Protein AF-A0A1C6C326-F1 (afdb_monomer)

Foldseek 3Di:
DLDEPDQVNVVVVVCVVCVVVVVQSVQLVVCCVVVNDCVQWPWDDDPSKIWTWGDDDQKIWIWIWDDGPKIKIWIKIWGWDWDQDPVRDTDTDTDIAIAIDIDDDPLFDFDDPDPDRPDDPDCNQQDDPQQDPVLCPPPDLAEKFKFFQWLDQDLVQIATQWIWMDHLVLHTQDTFGAQDDRDQDRPVSCVQQVDHNVNHVSTHHLVSHLVSLLVSQLNYQEYEYQAQVRVVSNNVSSNPPPPRDCVRRHHHYDHLQQLVQVVVPCADPVVRHRDGDDLVVLCVVLVNDFHHDPSHTSRRRVSSSVSVVVSVVD

Solvent-accessible surface area (backbone atoms only — not comparable to full-atom values): 17917 Å² total; per-residue (Å²): 128,79,57,69,89,49,70,72,54,54,52,50,51,51,55,58,73,41,57,84,40,59,69,60,43,51,54,51,52,50,49,36,69,74,68,31,60,74,70,47,48,47,68,50,75,57,100,49,26,39,37,43,38,37,69,56,96,55,31,41,35,39,38,40,35,35,56,70,93,56,33,36,33,42,37,36,41,32,42,55,49,84,42,73,47,101,84,74,48,83,45,79,53,71,55,71,51,58,42,80,46,78,50,81,69,89,57,79,80,77,79,88,83,57,93,67,72,90,74,67,68,85,54,54,86,78,52,68,63,66,72,50,74,74,72,50,71,92,59,75,39,52,42,30,27,32,28,62,36,44,47,54,91,44,55,91,82,35,42,60,38,28,43,18,31,25,21,83,88,70,50,77,70,44,77,43,59,20,25,58,90,86,62,82,77,33,69,78,30,26,75,59,46,68,61,50,61,81,75,23,72,76,34,51,45,58,86,59,43,35,68,40,52,40,53,52,40,51,54,18,56,31,38,34,19,46,58,29,71,62,47,44,49,43,50,53,54,62,35,70,86,50,94,58,47,74,87,81,29,58,37,50,79,39,43,45,30,62,59,47,10,62,73,71,59,47,73,32,82,88,74,74,41,50,45,74,58,55,69,69,55,52,27,56,74,71,71,52,80,83,61,50,57,80,56,31,30,60,29,47,21,53,50,40,45,56,44,47,51,50,73,70,75,111

pLDDT: mean 76.0, std 19.84, range [28.02, 98.56]

Nearest PDB structures (foldseek):
  8fyc-assembly1_K  TM=7.284E-01  e=2.742E-05  Megasphaera
  7ds3-assembly1_B  TM=3.308E-01  e=2.952E-01  Gallus gallus
  5w68-assembly1_A  TM=4.754E-01  e=4.364E+00  Escherichia coli O127:H6 str. E2348/69
  5zdh-assembly1_A  TM=4.097E-01  e=5.182E+00  Escherichia coli ETEC H10407

Sequence (314 aa):
MTNYFGKARLIKLFYHYISDRTEFLKSFKAYVNEFGKEIMFLYKKYRGSEWLEIHHDGYYFKFYVFGQASKTIDFKEYRIDLETDGDGGELTTKTCIVRIISYYTADFYPFVNNKDKTLDCYTISKKQRKPDAADLVGKDCDVIFLDTETTGLDPEADEILQISVMNNSGEILLNSYIRPEHKTEWTAAEAINHISPQMVKNAPLMSDIAPLISKIMSGAKVAVAYNIDFDWHFISKALEKSDFDFENDTPELRCCMKKFSEIYGEWDSERLRYRWQKLSIAASYYNIPWRGQAHGSLADTFMCRDVWNKMNDD

Structure (mmCIF, N/CA/C/O backbone):
data_AF-A0A1C6C326-F1
#
_entry.id   AF-A0A1C6C326-F1
#
loop_
_atom_site.group_PDB
_atom_site.id
_atom_site.type_symbol
_atom_site.label_atom_id
_atom_site.label_alt_id
_atom_site.label_comp_id
_atom_site.label_asym_id
_atom_site.label_entity_id
_atom_site.label_seq_id
_atom_site.pdbx_PDB_ins_code
_atom_site.Cartn_x
_atom_site.Cartn_y
_atom_site.Cartn_z
_atom_site.occupancy
_atom_site.B_iso_or_equiv
_atom_site.auth_seq_id
_atom_site.auth_comp_id
_atom_site.auth_asym_id
_atom_site.auth_atom_id
_atom_site.pdbx_PDB_model_num
ATOM 1 N N . MET A 1 1 ? -31.815 -9.010 1.425 1.00 39.94 1 MET A N 1
ATOM 2 C CA . MET A 1 1 ? -32.025 -7.643 0.894 1.00 39.94 1 MET A CA 1
ATOM 3 C C . MET A 1 1 ? -30.769 -7.234 0.146 1.00 39.94 1 MET A C 1
ATOM 5 O O . MET A 1 1 ? -29.697 -7.369 0.717 1.00 39.94 1 MET A O 1
ATOM 9 N N . THR A 1 2 ? -30.861 -6.785 -1.109 1.00 45.03 2 THR A N 1
ATOM 10 C CA . THR A 1 2 ? -29.708 -6.180 -1.801 1.00 45.03 2 THR A CA 1
ATOM 11 C C . THR A 1 2 ? -29.306 -4.917 -1.050 1.00 45.03 2 THR A C 1
ATOM 13 O O . THR A 1 2 ? -30.048 -3.936 -1.064 1.00 45.03 2 THR A O 1
ATOM 16 N N . ASN A 1 3 ? -28.175 -4.971 -0.350 1.00 59.09 3 ASN A N 1
ATOM 17 C CA . ASN A 1 3 ? -27.612 -3.825 0.347 1.00 59.09 3 ASN A CA 1
ATOM 18 C C . ASN A 1 3 ? -27.089 -2.843 -0.710 1.00 59.09 3 ASN A C 1
ATOM 20 O O . ASN A 1 3 ? -26.334 -3.247 -1.589 1.00 59.09 3 ASN A O 1
ATOM 24 N N . TYR A 1 4 ? -27.539 -1.597 -0.676 1.00 64.31 4 TYR A N 1
ATOM 25 C CA . TYR A 1 4 ? -27.141 -0.536 -1.601 1.00 64.31 4 TYR A CA 1
ATOM 26 C C . TYR A 1 4 ? -26.332 0.498 -0.806 1.00 64.31 4 TYR A C 1
ATOM 28 O O . TYR A 1 4 ? -26.673 0.810 0.336 1.00 64.31 4 TYR A O 1
ATOM 36 N N . PHE A 1 5 ? -25.254 1.018 -1.383 1.00 70.19 5 PHE A N 1
ATOM 37 C CA . PHE A 1 5 ? -24.387 2.023 -0.783 1.00 70.19 5 PHE A CA 1
ATOM 38 C C . PHE A 1 5 ? -25.118 3.357 -0.565 1.00 70.19 5 PHE A C 1
ATOM 40 O O . PHE A 1 5 ? -25.020 3.945 0.515 1.00 70.19 5 PHE A O 1
ATOM 47 N N . GLY A 1 6 ? -25.920 3.782 -1.542 1.00 78.81 6 GLY A N 1
ATOM 48 C CA . GLY A 1 6 ? -26.895 4.864 -1.460 1.00 78.81 6 GLY A CA 1
ATOM 49 C C . GLY A 1 6 ? -26.461 6.179 -2.118 1.00 78.81 6 GLY A C 1
ATOM 50 O O . GLY A 1 6 ? -25.371 6.696 -1.864 1.00 78.81 6 GLY A O 1
ATOM 51 N N . LYS A 1 7 ? -27.387 6.788 -2.882 1.00 80.06 7 LYS A N 1
ATOM 52 C CA . LYS A 1 7 ? -27.232 8.085 -3.584 1.00 80.06 7 LYS A CA 1
ATOM 53 C C . LYS A 1 7 ? -26.575 9.163 -2.721 1.00 80.06 7 LYS A C 1
ATOM 55 O O . LYS A 1 7 ? -25.600 9.779 -3.133 1.00 80.06 7 LYS A O 1
ATOM 60 N N . ALA A 1 8 ? -27.076 9.372 -1.503 1.00 73.00 8 ALA A N 1
ATOM 61 C CA . ALA A 1 8 ? -26.579 10.424 -0.616 1.00 73.00 8 ALA A CA 1
ATOM 62 C C . ALA A 1 8 ? -25.108 10.227 -0.209 1.00 73.00 8 ALA A C 1
ATOM 64 O O . ALA A 1 8 ? -24.384 11.209 -0.061 1.00 73.00 8 ALA A O 1
ATOM 65 N N . ARG A 1 9 ? -24.652 8.978 -0.044 1.00 73.25 9 ARG A N 1
ATOM 66 C CA . ARG A 1 9 ? -23.252 8.684 0.294 1.00 73.25 9 ARG A CA 1
ATOM 67 C C . ARG A 1 9 ? -22.333 8.918 -0.904 1.00 73.25 9 ARG A C 1
ATOM 69 O O . ARG A 1 9 ? -21.292 9.542 -0.738 1.00 73.25 9 ARG A O 1
ATOM 76 N N . LEU A 1 10 ? -22.752 8.514 -2.106 1.00 79.44 10 LEU A N 1
ATOM 77 C CA . LEU A 1 10 ? -22.001 8.781 -3.341 1.00 79.44 10 LEU A CA 1
ATOM 78 C C . LEU A 1 10 ? -21.872 10.282 -3.628 1.00 79.44 10 LEU A C 1
ATOM 80 O O . LEU A 1 10 ? -20.794 10.750 -3.973 1.00 79.44 10 LEU A O 1
ATOM 84 N N . ILE A 1 11 ? -22.937 11.060 -3.404 1.00 80.38 11 ILE A N 1
ATOM 85 C CA . ILE A 1 11 ? -22.897 12.524 -3.547 1.00 80.38 11 ILE A CA 1
ATOM 86 C C . ILE A 1 11 ? -21.883 13.143 -2.575 1.00 80.38 11 ILE A C 1
ATOM 88 O O . ILE A 1 11 ? -21.128 14.038 -2.952 1.00 80.38 11 ILE A O 1
ATOM 92 N N . LYS A 1 12 ? -21.838 12.666 -1.325 1.00 72.00 12 LYS A N 1
ATOM 93 C CA . LYS A 1 12 ? -20.857 13.135 -0.334 1.00 72.00 12 LYS A CA 1
ATOM 94 C C . LYS A 1 12 ? -19.422 12.825 -0.763 1.00 72.00 12 LYS A C 1
ATOM 96 O O . LYS A 1 12 ? -18.573 13.704 -0.654 1.00 72.00 12 LYS A O 1
ATOM 101 N N . LEU A 1 13 ? -19.170 11.617 -1.274 1.00 74.44 13 LEU A N 1
ATOM 102 C CA . LEU A 1 13 ? -17.860 11.235 -1.810 1.00 74.44 13 LEU A CA 1
ATOM 103 C C . LEU A 1 13 ? -17.432 12.140 -2.956 1.00 74.44 13 LEU A C 1
ATOM 105 O O . LEU A 1 13 ? -16.301 12.611 -2.967 1.00 74.44 13 LEU A O 1
ATOM 109 N N . PHE A 1 14 ? -18.351 12.434 -3.873 1.00 81.31 14 PHE A N 1
ATOM 110 C CA . PHE A 1 14 ? -18.081 13.358 -4.961 1.00 81.31 14 PHE A CA 1
ATOM 111 C C . PHE A 1 14 ? -17.679 14.747 -4.449 1.00 81.31 14 PHE A C 1
ATOM 113 O O . PHE A 1 14 ? -16.627 15.248 -4.827 1.00 81.31 14 PHE A O 1
ATOM 120 N N . TYR A 1 15 ? -18.452 15.342 -3.534 1.00 79.75 15 TYR A N 1
ATOM 121 C CA . TYR A 1 15 ? -18.111 16.654 -2.968 1.00 79.75 15 TYR A CA 1
ATOM 122 C C . TYR A 1 15 ? -16.775 16.669 -2.225 1.00 79.75 15 TYR A C 1
ATOM 124 O O . TYR A 1 15 ? -16.084 17.683 -2.263 1.00 79.75 15 TYR A O 1
ATOM 132 N N . HIS A 1 16 ? -16.423 15.577 -1.543 1.00 73.38 16 HIS A N 1
ATOM 133 C CA . HIS A 1 16 ? -15.114 15.439 -0.915 1.00 73.38 16 HIS A CA 1
ATOM 134 C C . HIS A 1 16 ? -13.999 15.370 -1.963 1.00 73.38 16 HIS A C 1
ATOM 136 O O . HIS A 1 16 ? -12.997 16.066 -1.828 1.00 73.38 16 HIS A O 1
ATOM 142 N N . TYR A 1 17 ? -14.202 14.596 -3.030 1.00 73.94 17 TYR A N 1
ATOM 143 C CA . TYR A 1 17 ? -13.224 14.433 -4.103 1.00 73.94 17 TYR A CA 1
ATOM 144 C C . TYR A 1 17 ? -12.871 15.747 -4.805 1.00 73.94 17 TYR A C 1
ATOM 146 O O . TYR A 1 17 ? -11.716 15.971 -5.130 1.00 73.94 17 TYR A O 1
ATOM 154 N N . ILE A 1 18 ? -13.851 16.625 -5.019 1.00 77.19 18 ILE A N 1
ATOM 155 C CA . ILE A 1 18 ? -13.624 17.929 -5.658 1.00 77.19 18 ILE A CA 1
ATOM 156 C C . ILE A 1 18 ? -13.333 19.051 -4.647 1.00 77.19 18 ILE A C 1
ATOM 158 O O . ILE A 1 18 ? -13.364 20.225 -5.016 1.00 77.19 18 ILE A O 1
ATOM 162 N N . SER A 1 19 ? -13.145 18.731 -3.360 1.00 71.31 19 SER A N 1
ATOM 163 C CA . SER A 1 19 ? -13.114 19.744 -2.291 1.00 71.31 19 SER A CA 1
ATOM 164 C C . SER A 1 19 ? -11.877 20.641 -2.310 1.00 71.31 19 SER A C 1
ATOM 166 O O . SER A 1 19 ? -11.952 21.782 -1.858 1.00 71.31 19 SER A O 1
ATOM 168 N N . ASP A 1 20 ? -10.777 20.144 -2.867 1.00 65.25 20 ASP A N 1
ATOM 169 C CA . ASP A 1 20 ? -9.516 20.851 -3.092 1.00 65.25 20 ASP A CA 1
ATOM 170 C C . ASP A 1 20 ? -9.527 21.708 -4.374 1.00 65.25 20 ASP A C 1
ATOM 172 O O . ASP A 1 20 ? -8.706 22.611 -4.534 1.00 65.25 20 ASP A O 1
ATOM 176 N N . ARG A 1 21 ? -10.505 21.503 -5.266 1.00 76.62 21 ARG A N 1
ATOM 177 C CA . ARG A 1 21 ? -10.692 22.278 -6.502 1.00 76.62 21 ARG A CA 1
ATOM 178 C C . ARG A 1 21 ? -11.595 23.482 -6.253 1.00 76.62 21 ARG A C 1
ATOM 180 O O . ARG A 1 21 ? -12.738 23.510 -6.703 1.00 76.62 21 ARG A O 1
ATOM 187 N N . THR A 1 22 ? -11.094 24.482 -5.529 1.00 75.75 22 THR A N 1
ATOM 188 C CA . THR A 1 22 ? -11.886 25.618 -5.011 1.00 75.75 22 THR A CA 1
ATOM 189 C C . THR A 1 22 ? -12.810 26.273 -6.048 1.00 75.75 22 THR A C 1
ATOM 191 O O . THR A 1 22 ? -14.010 26.405 -5.793 1.00 75.75 22 THR A O 1
ATOM 194 N N . GLU A 1 23 ? -12.296 26.636 -7.229 1.00 82.75 23 GLU A N 1
ATOM 195 C CA . GLU A 1 23 ? -13.102 27.287 -8.277 1.00 82.75 23 GLU A CA 1
ATOM 196 C C . GLU A 1 23 ? -14.118 26.330 -8.917 1.00 82.75 23 GLU A C 1
ATOM 198 O O . GLU A 1 23 ? -15.286 26.686 -9.090 1.00 82.75 23 GLU A O 1
ATOM 203 N N . PHE A 1 24 ? -13.721 25.080 -9.169 1.00 81.50 24 PHE A N 1
ATOM 204 C CA . PHE A 1 24 ? -14.617 24.042 -9.682 1.00 81.50 24 PHE A CA 1
ATOM 205 C C . PHE A 1 24 ? -15.755 23.751 -8.694 1.00 81.50 24 PHE A C 1
ATOM 207 O O . PHE A 1 24 ? -16.922 23.724 -9.075 1.00 81.50 24 PHE A O 1
ATOM 214 N N . LEU A 1 25 ? -15.444 23.594 -7.403 1.00 75.25 25 LEU A N 1
ATOM 215 C CA . LEU A 1 25 ? -16.420 23.362 -6.338 1.00 75.25 25 LEU A CA 1
ATOM 216 C C . LEU A 1 25 ? -17.402 24.525 -6.209 1.00 75.25 25 LEU A C 1
ATOM 218 O O . LEU A 1 25 ? -18.598 24.306 -6.004 1.00 75.25 25 LEU A O 1
ATOM 222 N N . LYS A 1 26 ? -16.901 25.760 -6.291 1.00 79.19 26 LYS A N 1
ATOM 223 C CA . LYS A 1 26 ? -17.720 26.972 -6.233 1.00 79.19 26 LYS A CA 1
ATOM 224 C C . LYS A 1 26 ? -18.684 27.032 -7.419 1.00 79.19 26 LYS A C 1
ATOM 226 O O . LYS A 1 26 ? -19.882 27.203 -7.198 1.00 79.19 26 LYS A O 1
ATOM 231 N N . SER A 1 27 ? -18.178 26.813 -8.634 1.00 82.25 27 SER A N 1
ATOM 232 C CA . SER A 1 27 ? -18.974 26.729 -9.865 1.00 82.25 27 SER A CA 1
ATOM 233 C C . SER A 1 27 ? -20.023 25.612 -9.781 1.00 82.25 27 SER A C 1
ATOM 235 O O . SER A 1 27 ? -21.217 25.851 -9.956 1.00 82.25 27 SER A O 1
ATOM 237 N N . PHE A 1 28 ? -19.617 24.409 -9.371 1.00 79.38 28 PHE A N 1
ATOM 238 C CA . PHE A 1 28 ? -20.509 23.260 -9.234 1.00 79.38 28 PHE A CA 1
ATOM 239 C C . PHE A 1 28 ? -21.624 23.496 -8.204 1.00 79.38 28 PHE A C 1
ATOM 241 O O . PHE A 1 28 ? -22.785 23.166 -8.443 1.00 79.38 28 PHE A O 1
ATOM 248 N N . LYS A 1 29 ? -21.310 24.103 -7.049 1.00 77.12 29 LYS A N 1
ATOM 249 C CA . LYS A 1 29 ? -22.318 24.459 -6.034 1.00 77.12 29 LYS A CA 1
ATOM 250 C C . LYS A 1 29 ? -23.329 25.481 -6.554 1.00 77.12 29 LYS A C 1
ATOM 252 O O . LYS A 1 29 ? -24.504 25.360 -6.218 1.00 77.12 29 LYS A O 1
ATOM 257 N N . ALA A 1 30 ? -22.893 26.455 -7.353 1.00 74.31 30 ALA A N 1
ATOM 258 C CA . ALA A 1 30 ? -23.796 27.418 -7.977 1.00 74.31 30 ALA A CA 1
ATOM 259 C C . ALA A 1 30 ? -24.785 26.715 -8.922 1.00 74.31 30 ALA A C 1
ATOM 261 O O . ALA A 1 30 ? -25.991 26.884 -8.763 1.00 74.31 30 ALA A O 1
ATOM 262 N N . TYR A 1 31 ? -24.294 25.823 -9.788 1.00 66.75 31 TYR A N 1
ATOM 263 C CA . TYR A 1 31 ? -25.132 25.030 -10.697 1.00 66.75 31 TYR A CA 1
ATOM 264 C C . TYR A 1 31 ? -26.112 24.109 -9.961 1.00 66.75 31 TYR A C 1
ATOM 266 O O . TYR A 1 31 ? -27.278 24.006 -10.333 1.00 66.75 31 TYR A O 1
ATOM 274 N N . VAL A 1 32 ? -25.687 23.470 -8.868 1.00 68.12 32 VAL A N 1
ATOM 275 C CA . VAL A 1 32 ? -26.591 22.656 -8.037 1.00 68.12 32 VAL A CA 1
ATOM 276 C C . VAL A 1 32 ? -27.697 23.498 -7.395 1.00 68.12 32 VAL A C 1
ATOM 278 O O . VAL A 1 32 ? -28.810 22.996 -7.234 1.00 68.12 32 VAL A O 1
ATOM 281 N N . ASN A 1 33 ? -27.420 24.750 -7.026 1.00 67.75 33 ASN A N 1
ATOM 282 C CA . ASN A 1 33 ? -28.435 25.657 -6.490 1.00 67.75 33 ASN A CA 1
ATOM 283 C C . ASN A 1 33 ? -29.400 26.156 -7.575 1.00 67.75 33 ASN A C 1
ATOM 285 O O . ASN A 1 33 ? -30.581 26.320 -7.289 1.00 67.75 33 ASN A O 1
ATOM 289 N N . GLU A 1 34 ? -28.908 26.379 -8.795 1.00 62.97 34 GLU A N 1
ATOM 290 C CA . GLU A 1 34 ? -29.693 26.880 -9.929 1.00 62.97 34 GLU A CA 1
ATOM 291 C C . GLU A 1 34 ? -30.587 25.799 -10.553 1.00 62.97 34 GLU A C 1
ATOM 293 O O . GLU A 1 34 ? -31.790 25.999 -10.711 1.00 62.97 34 GLU A O 1
ATOM 298 N N . PHE A 1 35 ? -30.023 24.627 -10.857 1.00 57.38 35 PHE A N 1
ATOM 299 C CA . PHE A 1 35 ? -30.705 23.551 -11.589 1.00 57.38 35 PHE A CA 1
ATOM 300 C C . PHE A 1 35 ? -31.199 22.415 -10.684 1.00 57.38 35 PHE A C 1
ATOM 302 O O . PHE A 1 35 ? -32.003 21.577 -11.089 1.00 57.38 35 PHE A O 1
ATOM 309 N N . GLY A 1 36 ? -30.751 22.380 -9.430 1.00 49.25 36 GLY A N 1
ATOM 310 C CA . GLY A 1 36 ? -31.166 21.379 -8.457 1.00 49.25 36 GLY A CA 1
ATOM 311 C C . GLY A 1 36 ? -30.373 20.069 -8.523 1.00 49.25 36 GLY A C 1
ATOM 312 O O . GLY A 1 36 ? -29.820 19.648 -9.539 1.00 49.25 36 GLY A O 1
ATOM 313 N N . LYS A 1 37 ? -30.345 19.366 -7.385 1.00 59.81 37 LYS A N 1
ATOM 314 C CA . LYS A 1 37 ? -29.564 18.129 -7.199 1.00 59.81 37 LYS A CA 1
ATOM 315 C C . LYS A 1 37 ? -30.008 16.975 -8.101 1.00 59.81 37 LYS A C 1
ATOM 317 O O . LYS A 1 37 ? -29.185 16.140 -8.443 1.00 59.81 37 LYS A O 1
ATOM 322 N N . GLU A 1 38 ? -31.286 16.893 -8.457 1.00 55.38 38 GLU A N 1
ATOM 323 C CA . GLU A 1 38 ? -31.802 15.783 -9.272 1.00 55.38 38 GLU A CA 1
ATOM 324 C C . GLU A 1 38 ? -31.280 15.815 -10.713 1.00 55.38 38 GLU A C 1
ATOM 326 O O . GLU A 1 38 ? -31.087 14.760 -11.310 1.00 55.38 38 GLU A O 1
ATOM 331 N N . ILE A 1 39 ? -30.982 17.009 -11.232 1.00 56.22 39 ILE A N 1
ATOM 332 C CA . ILE A 1 39 ? -30.384 17.200 -12.557 1.00 56.22 39 ILE A CA 1
ATOM 333 C C . ILE A 1 39 ? -28.876 16.945 -12.503 1.00 56.22 39 ILE A C 1
ATOM 335 O O . ILE A 1 39 ? -28.332 16.243 -13.351 1.00 56.22 39 ILE A O 1
ATOM 339 N N . MET A 1 40 ? -28.206 17.460 -11.469 1.00 70.75 40 MET A N 1
ATOM 340 C CA . MET A 1 40 ? -26.746 17.369 -11.353 1.00 70.75 40 MET A CA 1
ATOM 341 C C . MET A 1 40 ? -26.235 15.978 -10.952 1.00 70.75 40 MET A C 1
ATOM 343 O O . MET A 1 40 ? -25.065 15.668 -11.164 1.00 70.75 40 MET A O 1
ATOM 347 N N . PHE A 1 41 ? -27.086 15.140 -10.355 1.00 74.88 41 PHE A N 1
ATOM 348 C CA . PHE A 1 41 ? -26.713 13.832 -9.820 1.00 74.88 41 PHE A CA 1
ATOM 349 C C . PHE A 1 41 ? -27.592 12.723 -10.398 1.00 74.88 41 PHE A C 1
ATOM 351 O O . PHE A 1 41 ? -28.608 12.330 -9.808 1.00 74.88 41 PHE A O 1
ATOM 358 N N . LEU A 1 42 ? -27.154 12.164 -11.525 1.00 75.00 42 LEU A N 1
ATOM 359 C CA . LEU A 1 42 ? -27.845 11.080 -12.212 1.00 75.00 42 LEU A CA 1
ATOM 360 C C . LEU A 1 42 ? -27.547 9.752 -11.515 1.00 75.00 42 LEU A C 1
ATOM 362 O O . LEU A 1 42 ? -26.507 9.127 -11.714 1.00 75.00 42 LEU A O 1
ATOM 366 N N . TYR A 1 43 ? -28.476 9.322 -10.667 1.00 86.06 43 TYR A N 1
ATOM 367 C CA . TYR A 1 43 ? -28.329 8.117 -9.861 1.00 86.06 43 TYR A CA 1
ATOM 368 C C . TYR A 1 43 ? -29.193 6.967 -10.380 1.00 86.06 43 TYR A C 1
ATOM 370 O O . TYR A 1 43 ? -30.400 7.125 -10.575 1.00 86.06 43 TYR A O 1
ATOM 378 N N . LYS A 1 44 ? -28.594 5.785 -10.551 1.00 84.38 44 LYS A N 1
ATOM 379 C CA . LYS A 1 44 ? -29.276 4.563 -11.009 1.00 84.38 44 LYS A CA 1
ATOM 380 C C . LYS A 1 44 ? -28.913 3.382 -10.113 1.00 84.38 44 LYS A C 1
ATOM 382 O O . LYS A 1 44 ? -27.821 3.331 -9.558 1.00 84.38 44 LYS A O 1
ATOM 387 N N . LYS A 1 45 ? -29.816 2.408 -9.989 1.00 87.62 45 LYS A N 1
ATOM 388 C CA . LYS A 1 45 ? -29.570 1.142 -9.279 1.00 87.62 45 LYS A CA 1
ATOM 389 C C . LYS A 1 45 ? -30.179 -0.029 -10.041 1.00 87.62 45 LYS A C 1
ATOM 391 O O . LYS A 1 45 ? -31.292 0.089 -10.550 1.00 87.62 45 LYS A O 1
ATOM 396 N N . TYR A 1 46 ? -29.472 -1.150 -10.109 1.00 78.12 46 TYR A N 1
ATOM 397 C CA . TYR A 1 46 ? -29.926 -2.346 -10.815 1.00 78.12 46 TYR A CA 1
ATOM 398 C C . TYR A 1 46 ? -29.207 -3.591 -10.296 1.00 78.12 46 TYR A C 1
ATOM 400 O O . TYR A 1 46 ? -27.985 -3.606 -10.203 1.00 78.12 46 TYR A O 1
ATOM 408 N N . ARG A 1 47 ? -29.976 -4.639 -9.959 1.00 77.62 47 ARG A N 1
ATOM 409 C CA . ARG A 1 47 ? -29.478 -5.963 -9.526 1.00 77.62 47 ARG A CA 1
ATOM 410 C C . ARG A 1 47 ? -28.342 -5.920 -8.484 1.00 77.62 47 ARG A C 1
ATOM 412 O O . ARG A 1 47 ? -27.410 -6.710 -8.548 1.00 77.62 47 ARG A O 1
ATOM 419 N N . GLY A 1 48 ? -28.435 -5.022 -7.500 1.00 67.62 48 GLY A N 1
ATOM 420 C CA . GLY A 1 48 ? -27.439 -4.900 -6.426 1.00 67.62 48 GLY A CA 1
ATOM 421 C C . GLY A 1 48 ? -26.254 -3.975 -6.728 1.00 67.62 48 GLY A C 1
ATOM 422 O O . GLY A 1 48 ? -25.465 -3.725 -5.818 1.00 67.62 48 GLY A O 1
ATOM 423 N N . SER A 1 49 ? -26.176 -3.419 -7.938 1.00 79.19 49 SER A N 1
ATOM 424 C CA . SER A 1 49 ? -25.207 -2.390 -8.325 1.00 79.19 49 SER A CA 1
ATOM 425 C C . SER A 1 49 ? -25.832 -0.995 -8.366 1.00 79.19 49 SER A C 1
ATOM 427 O O . SER A 1 49 ? -27.048 -0.853 -8.555 1.00 79.19 49 SER A O 1
ATOM 429 N N . GLU A 1 50 ? -25.004 0.037 -8.207 1.00 86.62 50 GLU A N 1
ATOM 430 C CA . GLU A 1 50 ? -25.406 1.448 -8.265 1.00 86.62 50 GLU A CA 1
ATOM 431 C C . GLU A 1 50 ? -24.471 2.262 -9.146 1.00 86.62 50 GLU A C 1
ATOM 433 O O . GLU A 1 50 ? -23.288 1.963 -9.274 1.00 86.62 50 GLU A O 1
ATOM 438 N N . TRP A 1 51 ? -25.009 3.331 -9.718 1.00 88.75 51 TRP A N 1
ATOM 439 C CA . TRP A 1 51 ? -24.258 4.299 -10.493 1.00 88.75 51 TRP A CA 1
ATOM 440 C C . TRP A 1 51 ? -24.602 5.701 -10.014 1.00 88.75 51 TRP A C 1
ATOM 442 O O . TRP A 1 51 ? -25.775 5.996 -9.769 1.00 88.75 51 TRP A O 1
ATOM 452 N N . LEU A 1 52 ? -23.591 6.558 -9.902 1.00 90.62 52 LEU A N 1
ATOM 453 C CA . LEU A 1 52 ? -23.775 8.000 -9.782 1.00 90.62 52 LEU A CA 1
ATOM 454 C C . LEU A 1 52 ? -22.956 8.678 -10.873 1.00 90.62 52 LEU A C 1
ATOM 456 O O . LEU A 1 52 ? -21.738 8.521 -10.922 1.00 90.62 52 LEU A O 1
ATOM 460 N N . GLU A 1 53 ? -23.637 9.425 -11.726 1.00 81.12 53 GLU A N 1
ATOM 461 C CA . GLU A 1 53 ? -23.043 10.149 -12.839 1.00 81.12 53 GLU A CA 1
ATOM 462 C C . GLU A 1 53 ? -23.231 11.657 -12.630 1.00 81.12 53 GLU A C 1
ATOM 464 O O . GLU A 1 53 ? -24.319 12.105 -12.256 1.00 81.12 53 GLU A O 1
ATOM 469 N N . ILE A 1 54 ? -22.157 12.425 -12.822 1.00 86.25 54 ILE A N 1
ATOM 470 C CA . ILE A 1 54 ? -22.131 13.886 -12.673 1.00 86.25 54 ILE A CA 1
ATOM 471 C C . ILE A 1 54 ? -21.468 14.487 -13.907 1.00 86.25 54 ILE A C 1
ATOM 473 O O . ILE A 1 54 ? -20.406 14.024 -14.318 1.00 86.25 54 ILE A O 1
ATOM 477 N N . HIS A 1 55 ? -22.061 15.541 -14.460 1.00 77.12 55 HIS A N 1
ATOM 478 C CA . HIS A 1 55 ? -21.469 16.337 -15.531 1.00 77.12 55 HIS A CA 1
ATOM 479 C C . HIS A 1 55 ? -21.337 17.778 -15.066 1.00 77.12 55 HIS A C 1
ATOM 481 O O . HIS A 1 55 ? -22.304 18.342 -14.552 1.00 77.12 55 HIS A O 1
ATOM 487 N N . HIS A 1 56 ? -20.155 18.364 -15.233 1.00 81.69 56 HIS A N 1
ATOM 488 C CA . HIS A 1 56 ? -19.941 19.776 -14.937 1.00 81.69 56 HIS A CA 1
ATOM 489 C C . HIS A 1 56 ? -18.687 20.305 -15.620 1.00 81.69 56 HIS A C 1
ATOM 491 O O . HIS A 1 56 ? -17.632 19.690 -15.494 1.00 81.69 56 HIS A O 1
ATOM 497 N N . ASP A 1 57 ? -18.801 21.455 -16.284 1.00 75.69 57 ASP A N 1
ATOM 498 C CA . ASP A 1 57 ? -17.658 22.257 -16.749 1.00 75.69 57 ASP A CA 1
ATOM 499 C C . ASP A 1 57 ? -16.627 21.476 -17.593 1.00 75.69 57 ASP A C 1
ATOM 501 O O . ASP A 1 57 ? -15.426 21.519 -17.347 1.00 75.69 57 ASP A O 1
ATOM 505 N N . GLY A 1 58 ? -17.106 20.673 -18.551 1.00 66.31 58 GLY A N 1
ATOM 506 C CA . GLY A 1 58 ? -16.250 19.823 -19.395 1.00 66.31 58 GLY A CA 1
ATOM 507 C C . GLY A 1 58 ? -15.770 18.526 -18.727 1.00 66.31 58 GLY A C 1
ATOM 508 O O . GLY A 1 58 ? -15.064 17.738 -19.351 1.00 66.31 58 GLY A O 1
ATOM 509 N N . TYR A 1 59 ? -16.183 18.251 -17.489 1.00 79.00 59 TYR A N 1
ATOM 510 C CA . TYR A 1 59 ? -15.886 17.005 -16.786 1.00 79.00 59 TYR A CA 1
ATOM 511 C C . TYR A 1 59 ? -17.105 16.089 -16.703 1.00 79.00 59 TYR A C 1
ATOM 513 O O . TYR A 1 59 ? -18.246 16.526 -16.522 1.00 79.00 59 TYR A O 1
ATOM 521 N N . TYR A 1 60 ? -16.839 14.789 -16.774 1.00 78.19 60 TYR A N 1
ATOM 522 C CA . TYR A 1 60 ? -17.793 13.724 -16.505 1.00 78.19 60 TYR A CA 1
ATOM 523 C C . TYR A 1 60 ? -17.238 12.799 -15.428 1.00 78.19 60 TYR A C 1
ATOM 525 O O . TYR A 1 60 ? -16.132 12.281 -15.538 1.00 78.19 60 TYR A O 1
ATOM 533 N N . PHE A 1 61 ? -18.017 12.564 -14.384 1.00 85.25 61 PHE A N 1
ATOM 534 C CA . PHE A 1 61 ? -17.653 11.704 -13.271 1.00 85.25 61 PHE A CA 1
ATOM 535 C C . PHE A 1 61 ? -18.614 10.535 -13.194 1.00 85.25 61 PHE A C 1
ATOM 537 O O . PHE A 1 61 ? -19.828 10.713 -13.292 1.00 85.25 61 PHE A O 1
ATOM 544 N N . LYS A 1 62 ? -18.074 9.343 -12.960 1.00 84.94 62 LYS A N 1
ATOM 545 C CA . LYS A 1 62 ? -18.846 8.113 -12.864 1.00 84.94 62 LYS A CA 1
ATOM 546 C C . LYS A 1 62 ? -18.400 7.294 -11.670 1.00 84.94 62 LYS A C 1
ATOM 548 O O . LYS A 1 62 ? -17.291 6.774 -11.643 1.00 84.94 62 LYS A O 1
ATOM 553 N N . PHE A 1 63 ? -19.302 7.130 -10.717 1.00 88.12 63 PHE A N 1
ATOM 554 C CA . PHE A 1 63 ? -19.204 6.120 -9.675 1.00 88.12 63 PHE A CA 1
ATOM 555 C C . PHE A 1 63 ? -19.956 4.880 -10.145 1.00 88.12 63 PHE A C 1
ATOM 557 O O . PHE A 1 63 ? -21.112 4.982 -10.555 1.00 88.12 63 PHE A O 1
ATOM 564 N N . TYR A 1 64 ? -19.324 3.720 -10.049 1.00 82.44 64 TYR A N 1
ATOM 565 C CA . TYR A 1 64 ? -19.944 2.418 -10.225 1.00 82.44 64 TYR A CA 1
ATOM 566 C C . TYR A 1 64 ? -19.721 1.589 -8.968 1.00 82.44 64 TYR A C 1
ATOM 568 O O . TYR A 1 64 ? -18.600 1.225 -8.640 1.00 82.44 64 TYR A O 1
ATOM 576 N N . VAL A 1 65 ? -20.804 1.301 -8.258 1.00 80.12 65 VAL A N 1
ATOM 577 C CA . VAL A 1 65 ? -20.796 0.499 -7.042 1.00 80.12 65 VAL A CA 1
ATOM 578 C C . VAL A 1 65 ? -21.261 -0.909 -7.366 1.00 80.12 65 VAL A C 1
ATOM 580 O O . VAL A 1 65 ? -22.345 -1.096 -7.922 1.00 80.12 65 VAL A O 1
ATOM 583 N N . PHE A 1 66 ? -20.485 -1.903 -6.961 1.00 71.38 66 PHE A N 1
ATOM 584 C CA . PHE A 1 66 ? -20.790 -3.317 -7.152 1.00 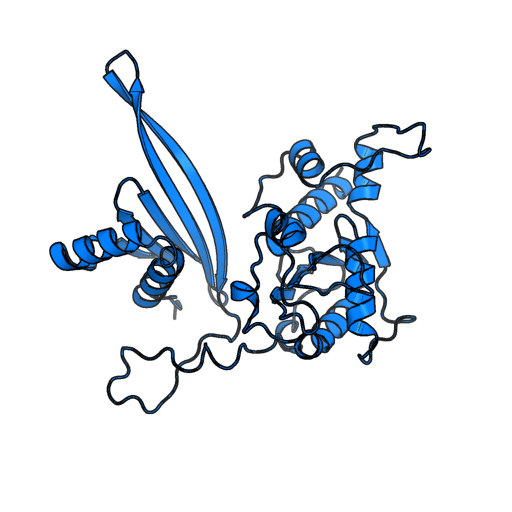71.38 66 PHE A CA 1
ATOM 585 C C . PHE A 1 66 ? -20.374 -4.144 -5.932 1.00 71.38 66 PHE A C 1
ATOM 587 O O . PHE A 1 66 ? -19.855 -3.612 -4.955 1.00 71.38 66 PHE A O 1
ATOM 594 N N . GLY A 1 67 ? -20.663 -5.446 -5.957 1.00 61.31 67 GLY A N 1
ATOM 595 C CA . GLY A 1 67 ? -20.438 -6.354 -4.826 1.00 61.31 67 GLY A CA 1
ATOM 596 C C . GLY A 1 67 ? -21.675 -6.524 -3.939 1.00 61.31 67 GLY A C 1
ATOM 597 O O . GLY A 1 67 ? -22.655 -5.789 -4.067 1.00 61.31 67 GLY A O 1
ATOM 598 N N . GLN A 1 68 ? -21.684 -7.545 -3.077 1.00 60.31 68 GLN A N 1
ATOM 599 C CA . GLN A 1 68 ? -22.834 -7.867 -2.217 1.00 60.31 68 GLN A CA 1
ATOM 600 C C . GLN A 1 68 ? -22.586 -7.485 -0.755 1.00 60.31 68 GLN A C 1
ATOM 602 O O . GLN A 1 68 ? -23.147 -6.493 -0.290 1.00 60.31 68 GLN A O 1
ATOM 607 N N . ALA A 1 69 ? -21.768 -8.270 -0.048 1.00 53.19 69 ALA A N 1
ATOM 608 C CA . ALA A 1 69 ? -21.410 -8.033 1.351 1.00 53.19 69 ALA A CA 1
ATOM 609 C C . ALA A 1 69 ? -20.337 -6.941 1.485 1.00 53.19 69 ALA A C 1
ATOM 611 O O . ALA A 1 69 ? -20.485 -6.038 2.303 1.00 53.19 69 ALA A O 1
ATOM 612 N N . SER A 1 70 ? -19.331 -6.977 0.611 1.00 52.41 70 SER A N 1
ATOM 613 C CA . SER A 1 70 ? -18.311 -5.937 0.455 1.00 52.41 70 SER A CA 1
ATOM 614 C C . SER A 1 70 ? -18.627 -5.137 -0.801 1.00 52.41 70 SER A C 1
ATOM 616 O O . SER A 1 70 ? -18.847 -5.728 -1.863 1.00 52.41 70 SER A O 1
ATOM 618 N N . LYS A 1 71 ? -18.724 -3.810 -0.686 1.00 59.38 71 LYS A N 1
ATOM 619 C CA . LYS A 1 71 ? -19.046 -2.945 -1.821 1.00 59.38 71 LYS A CA 1
ATOM 620 C C . LYS A 1 71 ? -17.767 -2.370 -2.383 1.00 59.38 71 LYS A C 1
ATOM 622 O O . LYS A 1 71 ? -16.998 -1.782 -1.646 1.00 59.38 71 LYS A O 1
ATOM 627 N N . THR A 1 72 ? -17.562 -2.479 -3.681 1.00 58.81 72 THR A N 1
ATOM 628 C CA . THR A 1 72 ? -16.461 -1.807 -4.369 1.00 58.81 72 THR A CA 1
ATOM 629 C C . THR A 1 72 ? -17.036 -0.677 -5.197 1.00 58.81 72 THR A C 1
ATOM 631 O O . THR A 1 72 ? -18.086 -0.833 -5.817 1.00 58.81 72 THR A O 1
ATOM 634 N N . ILE A 1 73 ? -16.375 0.471 -5.162 1.00 72.25 73 ILE A N 1
ATOM 635 C CA . ILE A 1 73 ? -16.721 1.665 -5.913 1.00 72.25 73 ILE A CA 1
ATOM 636 C C . ILE A 1 73 ? -15.604 1.917 -6.921 1.00 72.25 73 ILE A C 1
ATOM 638 O O . ILE A 1 73 ? -14.516 2.351 -6.558 1.00 72.25 73 ILE A O 1
ATOM 642 N N . ASP A 1 74 ? -15.898 1.703 -8.193 1.00 64.62 74 ASP A N 1
ATOM 643 C CA . ASP A 1 74 ? -15.081 2.211 -9.286 1.00 64.62 74 ASP A CA 1
ATOM 644 C C . ASP A 1 74 ? -15.464 3.667 -9.528 1.00 64.62 74 ASP A C 1
ATOM 646 O O . ASP A 1 74 ? -16.573 3.969 -9.972 1.00 64.62 74 ASP A O 1
ATOM 650 N N . PHE A 1 75 ? -14.552 4.583 -9.239 1.00 76.69 75 PHE A N 1
ATOM 651 C CA . PHE A 1 75 ? -14.713 5.999 -9.507 1.00 76.69 75 PHE A CA 1
ATOM 652 C C . PHE A 1 75 ? -13.855 6.411 -10.703 1.00 76.69 75 PHE A C 1
ATOM 654 O O . PHE A 1 75 ? -12.640 6.226 -10.713 1.00 76.69 75 PHE A O 1
ATOM 661 N N . LYS A 1 76 ? -14.496 6.969 -11.728 1.00 74.38 76 LYS A N 1
ATOM 662 C CA . LYS A 1 76 ? -13.843 7.443 -12.946 1.00 74.38 76 LYS A CA 1
ATOM 663 C C . LYS A 1 76 ? -14.134 8.917 -13.150 1.00 74.38 76 LYS A C 1
ATOM 665 O O . LYS A 1 76 ? -15.289 9.329 -13.104 1.00 74.38 76 LYS A O 1
ATOM 670 N N . GLU A 1 77 ? -13.093 9.686 -13.409 1.00 79.62 77 GLU A N 1
ATOM 671 C CA . GLU A 1 77 ? -13.178 11.068 -13.861 1.00 79.62 77 GLU A CA 1
ATOM 672 C C . GLU A 1 77 ? -12.709 11.134 -15.310 1.00 79.62 77 GLU A C 1
ATOM 674 O O . GLU A 1 77 ? -11.656 10.602 -15.657 1.00 79.62 77 GLU A O 1
ATOM 679 N N . TYR A 1 78 ? -13.495 11.807 -16.135 1.00 69.81 78 TYR A N 1
ATOM 680 C CA . TYR A 1 78 ? -13.218 12.078 -17.529 1.00 69.81 78 TYR A CA 1
ATOM 681 C C . TYR A 1 78 ? -13.173 13.584 -17.722 1.00 69.81 78 TYR A C 1
ATOM 683 O O . TYR A 1 78 ? -14.118 14.279 -17.346 1.00 69.81 78 TYR A O 1
ATOM 691 N N . ARG A 1 79 ? -12.114 14.074 -18.355 1.00 77.25 79 ARG A N 1
ATOM 692 C CA . ARG A 1 79 ? -12.096 15.412 -18.945 1.00 77.25 79 ARG A CA 1
ATOM 693 C C . ARG A 1 79 ? -12.430 15.285 -20.428 1.00 77.25 79 ARG A C 1
ATOM 695 O O . ARG A 1 79 ? -11.857 14.429 -21.103 1.00 77.25 79 ARG A O 1
ATOM 702 N N . ILE A 1 80 ? -13.396 16.071 -20.889 1.00 66.31 80 ILE A N 1
ATOM 703 C CA . ILE A 1 80 ? -13.831 16.135 -22.283 1.00 66.31 80 ILE A CA 1
ATOM 704 C C . ILE A 1 80 ? -13.200 17.392 -22.872 1.00 66.31 80 ILE A C 1
ATOM 706 O O . ILE A 1 80 ? -13.671 18.497 -22.610 1.00 66.31 80 ILE A O 1
ATOM 710 N N . ASP A 1 81 ? -12.131 17.219 -23.641 1.00 61.44 81 ASP A N 1
ATOM 711 C CA . ASP A 1 81 ? -11.576 18.298 -24.451 1.00 61.44 81 ASP A CA 1
ATOM 712 C C . ASP A 1 81 ? -12.217 18.201 -25.850 1.00 61.44 81 ASP A C 1
ATOM 714 O O . ASP A 1 81 ? -12.247 17.129 -26.461 1.00 61.44 81 ASP A O 1
ATOM 718 N N . LEU A 1 82 ? -12.827 19.298 -26.308 1.00 54.12 82 LEU A N 1
ATOM 719 C CA . LEU A 1 82 ? -13.399 19.410 -27.650 1.00 54.12 82 LEU A CA 1
ATOM 720 C C . LEU A 1 82 ? -12.329 20.009 -28.561 1.00 54.12 82 LEU A C 1
ATOM 722 O O . LEU A 1 82 ? -12.067 21.210 -28.490 1.00 54.12 82 LEU A O 1
ATOM 726 N N . GLU A 1 83 ? -11.716 19.189 -29.410 1.00 52.09 83 GLU A N 1
ATOM 727 C CA . GLU A 1 83 ? -10.921 19.687 -30.531 1.00 52.09 83 GLU A CA 1
ATOM 728 C C . GLU A 1 83 ? -11.756 19.603 -31.809 1.00 52.09 83 GLU A C 1
ATOM 730 O O . GLU A 1 83 ? -12.411 18.596 -32.086 1.00 52.09 83 GLU A O 1
ATOM 735 N N . THR A 1 84 ? -11.754 20.692 -32.576 1.00 46.72 84 THR A N 1
ATOM 736 C CA . THR A 1 84 ? -12.236 20.681 -33.957 1.00 46.72 84 THR A CA 1
ATOM 737 C C . THR A 1 84 ? -11.091 20.188 -34.819 1.00 46.72 84 THR A C 1
ATOM 739 O O . THR A 1 84 ? -10.016 20.791 -34.823 1.00 46.72 84 THR A O 1
ATOM 742 N N . ASP A 1 85 ? -11.295 19.088 -35.534 1.00 48.28 85 ASP A N 1
ATOM 743 C CA . ASP A 1 85 ? -10.371 18.742 -36.605 1.00 48.28 85 ASP A CA 1
ATOM 744 C C . ASP A 1 85 ? -10.579 19.698 -37.799 1.00 48.28 85 ASP A C 1
ATOM 746 O O . ASP A 1 85 ? -11.582 20.411 -37.909 1.00 48.28 85 ASP A O 1
ATOM 750 N N . GLY A 1 86 ? -9.573 19.782 -38.676 1.00 49.56 86 GLY A N 1
ATOM 751 C CA . GLY A 1 86 ? -9.519 20.754 -39.779 1.00 49.56 86 GLY A CA 1
ATOM 752 C C . GLY A 1 86 ? -10.656 20.656 -40.807 1.00 49.56 86 GLY A C 1
ATOM 753 O O . GLY A 1 86 ? -10.759 21.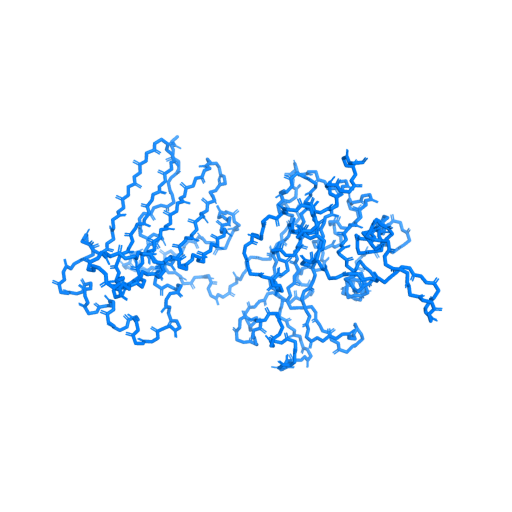542 -41.652 1.00 49.56 86 GLY A O 1
ATOM 754 N N . ASP A 1 87 ? -11.511 19.633 -40.706 1.00 47.94 87 ASP A N 1
ATOM 755 C CA . ASP A 1 87 ? -12.678 19.389 -41.562 1.00 47.94 87 ASP A CA 1
ATOM 756 C C . ASP A 1 87 ? -14.025 19.637 -40.841 1.00 47.94 87 ASP A C 1
ATOM 758 O O . ASP A 1 87 ? -15.091 19.421 -41.422 1.00 47.94 87 ASP A O 1
ATOM 762 N N . GLY A 1 88 ? -14.007 20.137 -39.597 1.00 50.25 88 GLY A N 1
ATOM 763 C CA . GLY A 1 88 ? -15.215 20.499 -38.844 1.00 50.25 88 GLY A CA 1
ATOM 764 C C . GLY A 1 88 ? -15.927 19.331 -38.152 1.00 50.25 88 GLY A C 1
ATOM 765 O O . GLY A 1 88 ? -17.103 19.458 -37.807 1.00 50.25 88 GLY A O 1
ATOM 766 N N . GLY A 1 89 ? -15.244 18.206 -37.942 1.00 45.91 89 GLY A N 1
ATOM 767 C CA . GLY A 1 89 ? -15.653 17.129 -37.047 1.00 45.91 89 GLY A CA 1
ATOM 768 C C . GLY A 1 89 ? -15.213 17.381 -35.596 1.00 45.91 89 GLY A C 1
ATOM 769 O O . GLY A 1 89 ? -14.208 18.032 -35.311 1.00 45.91 89 GLY A O 1
ATOM 770 N N . GLU A 1 90 ? -16.000 16.878 -34.642 1.00 42.62 90 GLU A N 1
ATOM 771 C CA . GLU A 1 90 ? -15.642 16.893 -33.219 1.00 42.62 90 GLU A CA 1
ATOM 772 C C . GLU A 1 90 ? -14.786 15.662 -32.883 1.00 42.62 90 GLU A C 1
ATOM 774 O O . GLU A 1 90 ? -15.268 14.526 -32.940 1.00 42.62 90 GLU A O 1
ATOM 779 N N . LEU A 1 91 ? -13.532 15.874 -32.475 1.00 40.41 91 LEU A N 1
ATOM 780 C CA . LEU A 1 91 ? -12.691 14.831 -31.890 1.00 40.41 91 LEU A CA 1
ATOM 781 C C . LEU A 1 91 ? -12.788 14.912 -30.358 1.00 40.41 91 LEU A C 1
ATOM 783 O O . LEU A 1 91 ? -12.361 15.887 -29.746 1.00 40.41 91 LEU A O 1
ATOM 787 N N . THR A 1 92 ? -13.337 13.878 -29.710 1.00 47.25 92 THR A N 1
ATOM 788 C CA . THR A 1 92 ? -13.333 13.774 -28.238 1.00 47.25 92 THR A CA 1
ATOM 789 C C . THR A 1 92 ? -12.087 13.038 -27.749 1.00 47.25 92 THR A C 1
ATOM 791 O O . THR A 1 92 ? -12.055 11.802 -27.759 1.00 47.25 92 THR A O 1
ATOM 794 N N . THR A 1 93 ? -11.086 13.764 -27.260 1.00 42.38 93 THR A N 1
ATOM 795 C CA . THR A 1 93 ? -10.003 13.195 -26.444 1.00 42.38 93 THR A CA 1
ATOM 796 C C . THR A 1 93 ? -10.487 13.033 -24.997 1.00 42.38 93 THR A C 1
ATOM 798 O O . THR A 1 93 ? -11.119 13.916 -24.420 1.00 42.38 93 THR A O 1
ATOM 801 N N . LYS A 1 94 ? -10.261 11.848 -24.405 1.00 49.69 94 LYS A N 1
ATOM 802 C CA . LYS A 1 94 ? -10.702 11.496 -23.042 1.00 49.69 94 LYS A CA 1
ATOM 803 C C . LYS A 1 94 ? -9.494 11.202 -22.161 1.00 49.69 94 LYS A C 1
ATOM 805 O O . LYS A 1 94 ? -8.951 10.101 -22.219 1.00 49.69 94 LYS A O 1
ATOM 810 N N . THR A 1 95 ? -9.122 12.134 -21.288 1.00 46.81 95 THR A N 1
ATOM 811 C CA . THR A 1 95 ? -8.242 11.805 -20.156 1.00 46.81 95 THR A CA 1
ATOM 812 C C . THR A 1 95 ? -9.092 11.122 -19.087 1.00 46.81 95 THR A C 1
ATOM 814 O O . THR A 1 95 ? -10.055 11.721 -18.611 1.00 46.81 95 THR A O 1
ATOM 817 N N . CYS A 1 96 ? -8.784 9.867 -18.740 1.00 45.88 96 CYS A N 1
ATOM 818 C CA . CYS A 1 96 ? -9.526 9.093 -17.741 1.00 45.88 96 CYS A CA 1
ATOM 819 C C . CYS A 1 96 ? -8.661 8.844 -16.502 1.00 45.88 96 CYS A C 1
ATOM 821 O O . CYS A 1 96 ? -7.681 8.107 -16.570 1.00 45.88 96 CYS A O 1
ATOM 823 N N . ILE A 1 97 ? -9.065 9.388 -15.356 1.00 50.22 97 ILE A N 1
ATOM 824 C CA . ILE A 1 97 ? -8.524 9.000 -14.050 1.00 50.22 97 ILE A CA 1
ATOM 825 C C . ILE A 1 97 ? -9.427 7.894 -13.505 1.00 50.22 97 ILE A C 1
ATOM 827 O O . ILE A 1 97 ? -10.634 8.096 -13.370 1.00 50.22 97 ILE A O 1
ATOM 831 N N . VAL A 1 98 ? -8.861 6.723 -13.207 1.00 41.62 98 VAL A N 1
ATOM 832 C CA . VAL A 1 98 ? -9.584 5.592 -12.606 1.00 41.62 98 VAL A CA 1
ATOM 833 C C . VAL A 1 98 ? -9.093 5.391 -11.178 1.00 41.62 98 VAL A C 1
ATOM 835 O O . VAL A 1 98 ? -7.905 5.183 -10.946 1.00 41.62 98 VAL A O 1
ATOM 838 N N . ARG A 1 99 ? -10.014 5.428 -10.217 1.00 51.66 99 ARG A N 1
ATOM 839 C CA . ARG A 1 99 ? -9.773 5.125 -8.805 1.00 51.66 99 ARG A CA 1
ATOM 840 C C . ARG A 1 99 ? -10.693 3.983 -8.388 1.00 51.66 99 ARG A C 1
ATOM 842 O O . ARG A 1 99 ? -11.897 4.055 -8.612 1.00 51.66 99 ARG A O 1
ATOM 849 N N . ILE A 1 100 ? -10.140 2.943 -7.775 1.00 40.62 100 ILE A N 1
ATOM 850 C CA . ILE A 1 100 ? -10.919 1.835 -7.210 1.00 40.62 100 ILE A CA 1
ATOM 851 C C . ILE A 1 100 ? -10.942 2.026 -5.694 1.00 40.62 100 ILE A C 1
ATOM 853 O O . ILE A 1 100 ? -9.893 2.083 -5.059 1.00 40.62 100 ILE A O 1
ATOM 857 N N . ILE A 1 101 ? -12.133 2.155 -5.114 1.00 54.09 101 ILE A N 1
ATOM 858 C CA . ILE A 1 101 ? -12.346 2.381 -3.683 1.00 54.09 101 ILE A CA 1
ATOM 859 C C . ILE A 1 101 ? -13.145 1.193 -3.137 1.00 54.09 101 ILE A C 1
ATOM 861 O O . ILE A 1 101 ? -14.332 1.052 -3.421 1.00 54.09 101 ILE A O 1
ATOM 865 N N . SER A 1 102 ? -12.515 0.317 -2.355 1.00 42.94 102 SER A N 1
ATOM 866 C CA . SER A 1 102 ? -13.212 -0.783 -1.671 1.00 42.94 102 SER A CA 1
ATOM 867 C C . SER A 1 102 ? -13.842 -0.280 -0.364 1.00 42.94 102 SER A C 1
ATOM 869 O O . SER A 1 102 ? -13.156 0.293 0.476 1.00 42.94 102 SER A O 1
ATOM 871 N N . TYR A 1 103 ? -15.151 -0.462 -0.196 1.00 43.72 103 TYR A N 1
ATOM 872 C CA . TYR A 1 103 ? -15.983 0.046 0.898 1.00 43.72 103 TYR A CA 1
ATOM 873 C C . TYR A 1 103 ? -16.604 -1.104 1.707 1.00 43.72 103 TYR A C 1
ATOM 875 O O . TYR A 1 103 ? -17.593 -1.709 1.298 1.00 43.72 103 TYR A O 1
ATOM 883 N N . TYR A 1 104 ? -15.997 -1.383 2.863 1.00 42.59 104 TYR A N 1
ATOM 884 C CA . TYR A 1 104 ? -16.571 -1.809 4.154 1.00 42.59 104 TYR A CA 1
ATOM 885 C C . TYR A 1 104 ? -15.390 -2.148 5.086 1.00 42.59 104 TYR A C 1
ATOM 887 O O . TYR A 1 104 ? -15.195 -3.291 5.482 1.00 42.59 104 TYR A O 1
ATOM 895 N N . THR A 1 105 ? -14.584 -1.142 5.433 1.00 34.12 105 THR A N 1
ATOM 896 C CA . THR A 1 105 ? -13.843 -1.129 6.705 1.00 34.12 105 THR A CA 1
ATOM 897 C C . THR A 1 105 ? -14.632 -0.261 7.683 1.00 34.12 105 THR A C 1
ATOM 899 O O . THR A 1 105 ? -15.487 0.541 7.294 1.00 34.12 105 THR A O 1
ATOM 902 N N . ALA A 1 106 ? -14.445 -0.480 8.974 1.00 37.19 106 ALA A N 1
ATOM 903 C CA . ALA A 1 106 ? -15.369 -0.057 10.022 1.00 37.19 106 ALA A CA 1
ATOM 904 C C . ALA A 1 106 ? -15.332 1.441 10.403 1.00 37.19 106 ALA A C 1
ATOM 906 O O . ALA A 1 106 ? -15.760 1.823 11.491 1.00 37.19 106 ALA A O 1
ATOM 907 N N . ASP A 1 107 ? -14.912 2.297 9.479 1.00 38.25 107 ASP A N 1
ATOM 908 C CA . ASP A 1 107 ? -14.704 3.733 9.674 1.00 38.25 107 ASP A CA 1
ATOM 909 C C . ASP A 1 107 ? -15.966 4.595 9.473 1.00 38.25 107 ASP A C 1
ATOM 911 O O . ASP A 1 107 ? -15.878 5.818 9.479 1.00 38.25 107 ASP A O 1
ATOM 915 N N . PHE A 1 108 ? -17.159 4.010 9.276 1.00 39.38 108 PHE A N 1
ATOM 916 C CA . PHE A 1 108 ? -18.345 4.771 8.836 1.00 39.38 108 PHE A CA 1
ATOM 917 C C . PHE A 1 108 ? -19.697 4.365 9.480 1.00 39.38 108 PHE A C 1
ATOM 919 O O . PHE A 1 108 ? -20.661 4.089 8.761 1.00 39.38 108 PHE A O 1
ATOM 926 N N . TYR A 1 109 ? -19.831 4.406 10.820 1.00 32.91 109 TYR A N 1
ATOM 927 C CA . TYR A 1 109 ? -21.151 4.351 11.505 1.00 32.91 109 TYR A CA 1
ATOM 928 C C . TYR A 1 109 ? -21.507 5.638 12.306 1.00 32.91 109 TYR A C 1
ATOM 930 O O . TYR A 1 109 ? -20.604 6.288 12.831 1.00 32.91 109 TYR A O 1
ATOM 938 N N . PRO A 1 110 ? -22.801 6.046 12.397 1.00 33.12 110 PRO A N 1
ATOM 939 C CA . PRO A 1 110 ? -23.244 7.367 12.884 1.00 33.12 110 PRO A CA 1
ATOM 940 C C . PRO A 1 110 ? -23.653 7.393 14.379 1.00 33.12 110 PRO A C 1
ATOM 942 O O . PRO A 1 110 ? -24.004 6.351 14.931 1.00 33.12 110 PRO A O 1
ATOM 945 N N . PHE A 1 111 ? -23.675 8.577 15.030 1.00 31.83 111 PHE A N 1
ATOM 946 C CA . PHE A 1 111 ? -24.009 8.723 16.468 1.00 31.83 111 PHE A CA 1
ATOM 947 C C . PHE A 1 111 ? -25.171 9.684 16.813 1.00 31.83 111 PHE A C 1
ATOM 949 O O . PHE A 1 111 ? -25.662 10.444 15.988 1.00 31.83 111 PHE A O 1
ATOM 956 N N . VAL A 1 112 ? -25.640 9.591 18.067 1.00 33.22 112 VAL A N 1
ATOM 957 C CA . VAL A 1 112 ? -27.049 9.280 18.393 1.00 33.22 112 VAL A CA 1
ATOM 958 C C . VAL A 1 112 ? -27.931 10.463 18.854 1.00 33.22 112 VAL A C 1
ATOM 960 O O . VAL A 1 112 ? -29.157 10.351 18.761 1.00 33.22 112 VAL A O 1
ATOM 963 N N . ASN A 1 113 ? -27.372 11.611 19.261 1.00 37.91 113 ASN A N 1
ATOM 964 C CA . ASN A 1 113 ? -28.136 12.705 19.905 1.00 37.91 113 ASN A CA 1
ATOM 965 C C . ASN A 1 113 ? -28.262 14.014 19.103 1.00 37.91 113 ASN A C 1
ATOM 967 O O . ASN A 1 113 ? -28.567 15.063 19.671 1.00 37.91 113 ASN A O 1
ATOM 971 N N . ASN A 1 114 ? -28.111 13.962 17.780 1.00 35.56 114 ASN A N 1
ATOM 972 C CA . ASN A 1 114 ? -28.514 15.075 16.926 1.00 35.56 114 ASN A CA 1
ATOM 973 C C . ASN A 1 114 ? -30.045 15.150 16.841 1.00 35.56 114 ASN A C 1
ATOM 975 O O . ASN A 1 114 ? -30.705 14.137 16.587 1.00 35.56 114 ASN A O 1
ATOM 979 N N . LYS A 1 115 ? -30.617 16.335 17.078 1.00 42.59 115 LYS A N 1
ATOM 980 C CA . LYS A 1 115 ? -32.067 16.544 16.953 1.00 42.59 115 LYS A CA 1
ATOM 981 C C . LYS A 1 115 ? -32.510 16.642 15.488 1.00 42.59 115 LYS A C 1
ATOM 983 O O . LYS A 1 115 ? -33.669 16.352 15.214 1.00 42.59 115 LYS A O 1
ATOM 988 N N . ASP A 1 116 ? -31.586 16.921 14.562 1.00 40.97 116 ASP A N 1
ATOM 989 C CA . ASP A 1 116 ? -31.757 16.708 13.120 1.00 40.97 116 ASP A CA 1
ATOM 990 C C . ASP A 1 116 ? -30.697 15.718 12.604 1.00 40.97 116 ASP A C 1
ATOM 992 O O . ASP A 1 116 ? -29.542 16.050 12.341 1.00 40.97 116 ASP A O 1
ATOM 996 N N . LYS A 1 117 ? -31.099 14.450 12.477 1.00 37.50 117 LYS A N 1
ATOM 997 C CA . LYS A 1 117 ? -30.215 13.313 12.167 1.00 37.50 117 LYS A CA 1
ATOM 998 C C . LYS A 1 117 ? -29.831 13.193 10.687 1.00 37.50 117 LYS A C 1
ATOM 1000 O O . LYS A 1 117 ? -29.143 12.242 10.320 1.00 37.50 117 LYS A O 1
ATOM 1005 N N . THR A 1 118 ? -30.260 14.113 9.823 1.00 35.25 118 THR A N 1
ATOM 1006 C CA . THR A 1 118 ? -30.007 14.031 8.371 1.00 35.25 118 THR A CA 1
ATOM 1007 C C . THR A 1 118 ? -28.590 14.466 7.967 1.00 35.25 118 THR A C 1
ATOM 1009 O O . THR A 1 118 ? -28.140 14.170 6.855 1.00 35.25 118 THR A O 1
ATOM 1012 N N . LEU A 1 119 ? -27.857 15.108 8.885 1.00 35.12 119 LEU A N 1
ATOM 1013 C CA . LEU A 1 119 ? -26.573 15.764 8.619 1.00 35.12 119 LEU A CA 1
ATOM 1014 C C . LEU A 1 119 ? -25.345 15.158 9.320 1.00 35.12 119 LEU A C 1
ATOM 1016 O O . LEU A 1 119 ? -24.230 15.545 8.971 1.00 35.12 119 LEU A O 1
ATOM 1020 N N . ASP A 1 120 ? -25.472 14.193 10.237 1.00 38.16 120 ASP A N 1
ATOM 1021 C CA . ASP A 1 120 ? -24.342 13.904 11.132 1.00 38.16 120 ASP A CA 1
ATOM 1022 C C . ASP A 1 120 ? -23.312 12.874 10.643 1.00 38.16 120 ASP A C 1
ATOM 1024 O O . ASP A 1 120 ? -23.610 11.709 10.375 1.00 38.16 120 ASP A O 1
ATOM 1028 N N . CYS A 1 121 ? -22.062 13.348 10.590 1.00 34.44 121 CYS A N 1
ATOM 1029 C CA . CYS A 1 121 ? -20.821 12.645 10.245 1.00 34.44 121 CYS A CA 1
ATOM 1030 C C . CYS A 1 121 ? -19.810 12.723 11.419 1.00 34.44 121 CYS A C 1
ATOM 1032 O O . CYS A 1 121 ? -18.599 12.694 11.212 1.00 34.44 121 CYS A O 1
ATOM 1034 N N . TYR A 1 122 ? -20.289 12.905 12.657 1.00 28.02 122 TYR A N 1
ATOM 1035 C CA . TYR A 1 122 ? -19.513 13.554 13.726 1.00 28.02 122 TYR A CA 1
ATOM 1036 C C . TYR A 1 122 ? -18.479 12.685 14.472 1.00 28.02 122 TYR A C 1
ATOM 1038 O O . TYR A 1 122 ? -17.714 13.212 15.275 1.00 28.02 122 TYR A O 1
ATOM 1046 N N . THR A 1 123 ? -18.400 11.372 14.236 1.00 30.14 123 THR A N 1
ATOM 1047 C CA . THR A 1 123 ? -17.433 10.500 14.951 1.00 30.14 123 THR A CA 1
ATOM 1048 C C . THR A 1 123 ? -16.241 10.073 14.092 1.00 30.14 123 THR A C 1
ATOM 1050 O O . THR A 1 123 ? -15.215 9.649 14.618 1.00 30.14 123 THR A O 1
ATOM 1053 N N . ILE A 1 124 ? -16.330 10.263 12.776 1.00 33.31 124 ILE A N 1
ATOM 1054 C CA . ILE A 1 124 ? -15.362 9.737 11.802 1.00 33.31 124 ILE A CA 1
ATOM 1055 C C . ILE A 1 124 ? -14.103 10.612 11.724 1.00 33.31 124 ILE A C 1
ATOM 1057 O O . ILE A 1 124 ? -13.041 10.147 11.334 1.00 33.31 124 ILE A O 1
ATOM 1061 N N . SER A 1 125 ? -14.164 11.861 12.195 1.00 31.28 125 SER A N 1
ATOM 1062 C CA . SER A 1 125 ? -12.974 12.713 12.278 1.00 31.28 125 SER A CA 1
ATOM 1063 C C . SER A 1 125 ? -12.227 12.625 13.615 1.00 31.28 125 SER A C 1
ATOM 1065 O O . SER A 1 125 ? -11.293 13.401 13.807 1.00 31.28 125 SER A O 1
ATOM 1067 N N . LYS A 1 126 ? -12.634 11.765 14.569 1.00 28.44 126 LYS A N 1
ATOM 1068 C CA . LYS A 1 126 ? -11.940 11.667 15.873 1.00 28.44 126 LYS A CA 1
ATOM 1069 C C . LYS A 1 126 ? -11.441 10.288 16.291 1.00 28.44 126 LYS A C 1
ATOM 1071 O O . LYS A 1 126 ? -10.642 10.245 17.221 1.00 28.44 126 LYS A O 1
ATOM 1076 N N . LYS A 1 127 ? -11.813 9.197 15.620 1.00 31.09 127 LYS A N 1
ATOM 1077 C CA . LYS A 1 127 ? -11.110 7.910 15.740 1.00 31.09 127 LYS A CA 1
ATOM 1078 C C . LYS A 1 127 ? -11.227 7.162 14.418 1.00 31.09 127 LYS A C 1
ATOM 1080 O O . LYS A 1 127 ? -12.290 6.626 14.128 1.00 31.09 127 LYS A O 1
ATOM 1085 N N . GLN A 1 128 ? -10.152 7.129 13.636 1.00 38.75 128 GLN A N 1
ATOM 1086 C CA . GLN A 1 128 ? -9.975 6.047 12.669 1.00 38.75 128 GLN A CA 1
ATOM 1087 C C . GLN A 1 128 ? -10.061 4.731 13.440 1.00 38.75 128 GLN A C 1
ATOM 1089 O O . GLN A 1 128 ? -9.454 4.613 14.514 1.00 38.75 128 GLN A O 1
ATOM 1094 N N . ARG A 1 129 ? -10.853 3.766 12.962 1.00 41.53 129 ARG A N 1
ATOM 1095 C CA . ARG A 1 129 ? -10.776 2.436 13.551 1.00 41.53 129 ARG A CA 1
ATOM 1096 C C . ARG A 1 129 ? -9.428 1.873 13.125 1.00 41.53 129 ARG A C 1
ATOM 1098 O O . ARG A 1 129 ? -9.136 1.759 11.942 1.00 41.53 129 ARG A O 1
ATOM 1105 N N . LYS A 1 130 ? -8.616 1.522 14.117 1.00 46.78 130 LYS A N 1
ATOM 1106 C CA . LYS A 1 130 ? -7.377 0.789 13.891 1.00 46.78 130 LYS A CA 1
ATOM 1107 C C . LYS A 1 130 ? -7.730 -0.504 13.140 1.00 46.78 130 LYS A C 1
ATOM 1109 O O . LYS A 1 130 ? -8.649 -1.200 13.589 1.00 46.78 130 LYS A O 1
ATOM 1114 N N . PRO A 1 131 ? -7.076 -0.795 12.007 1.00 53.94 131 PRO A N 1
ATOM 1115 C CA . PRO A 1 131 ? -7.058 -2.124 11.418 1.00 53.94 131 PRO A CA 1
ATOM 1116 C C . PRO A 1 131 ? -6.880 -3.184 12.511 1.00 53.94 131 PRO A C 1
ATOM 1118 O O . PRO A 1 131 ? -6.021 -3.033 13.380 1.00 53.94 131 PRO A O 1
ATOM 1121 N N . ASP A 1 132 ? -7.724 -4.215 12.506 1.00 57.50 132 ASP A N 1
ATOM 1122 C CA . ASP A 1 132 ? -7.792 -5.199 13.588 1.00 57.50 132 ASP A CA 1
ATOM 1123 C C . ASP A 1 132 ? -7.539 -6.612 13.053 1.00 57.50 132 ASP A C 1
ATOM 1125 O O . ASP A 1 132 ? -7.892 -6.971 11.933 1.00 57.50 132 ASP A O 1
ATOM 1129 N N . ALA A 1 133 ? -6.973 -7.455 13.904 1.00 62.56 133 ALA A N 1
ATOM 1130 C CA . ALA A 1 133 ? -6.750 -8.875 13.710 1.00 62.56 133 ALA A CA 1
ATOM 1131 C C . ALA A 1 133 ? -8.015 -9.657 13.297 1.00 62.56 133 ALA A C 1
ATOM 1133 O O . ALA A 1 133 ? -7.887 -10.739 12.714 1.00 62.56 133 ALA A O 1
ATOM 1134 N N . ALA A 1 134 ? -9.211 -9.142 13.606 1.00 56.97 134 ALA A N 1
ATOM 1135 C CA . ALA A 1 134 ? -10.495 -9.673 13.146 1.00 56.97 134 ALA A CA 1
ATOM 1136 C C . ALA A 1 134 ? -10.716 -9.508 11.627 1.00 56.97 134 ALA A C 1
ATOM 1138 O O . ALA A 1 134 ? -11.433 -10.307 11.026 1.00 56.97 134 ALA A O 1
ATOM 1139 N N . ASP A 1 135 ? -10.065 -8.529 10.990 1.00 54.62 135 ASP A N 1
ATOM 1140 C CA . ASP A 1 135 ? -10.186 -8.241 9.553 1.00 54.62 135 ASP A CA 1
ATOM 1141 C C . ASP A 1 135 ? -9.452 -9.277 8.670 1.00 54.62 135 ASP A C 1
ATOM 1143 O O . ASP A 1 135 ? -9.565 -9.249 7.439 1.00 54.62 135 ASP A O 1
ATOM 1147 N N . LEU A 1 136 ? -8.728 -10.213 9.297 1.00 59.53 136 LEU A N 1
ATOM 1148 C CA . LEU A 1 136 ? -8.017 -11.323 8.654 1.00 59.53 136 LEU A CA 1
ATOM 1149 C C . LEU A 1 136 ? -8.791 -12.651 8.683 1.00 59.53 136 LEU A C 1
ATOM 1151 O O . LEU A 1 136 ? -8.364 -13.620 8.060 1.00 59.53 136 LEU A O 1
ATOM 1155 N N . VAL A 1 137 ? -9.908 -12.742 9.415 1.00 65.44 137 VAL A N 1
ATOM 1156 C CA . VAL A 1 137 ? -10.625 -14.017 9.585 1.00 65.44 137 VAL A CA 1
ATOM 1157 C C . VAL A 1 137 ? -11.122 -14.541 8.234 1.00 65.44 137 VAL A C 1
ATOM 1159 O O . VAL A 1 137 ? -11.908 -13.885 7.555 1.00 65.44 137 VAL A O 1
ATOM 1162 N N . GLY A 1 138 ? -10.680 -15.749 7.872 1.00 64.75 138 GLY A N 1
ATOM 1163 C CA . GLY A 1 138 ? -11.068 -16.431 6.635 1.00 64.75 138 GLY A CA 1
ATOM 1164 C C . GLY A 1 138 ? -10.306 -15.989 5.383 1.00 64.75 138 GLY A C 1
ATOM 1165 O O . GLY A 1 138 ? -10.637 -16.470 4.302 1.00 64.75 138 GLY A O 1
ATOM 1166 N N . LYS A 1 139 ? -9.309 -15.105 5.511 1.00 62.16 139 LYS A N 1
ATOM 1167 C CA . LYS A 1 139 ? -8.440 -14.707 4.399 1.00 62.16 139 LYS A CA 1
ATOM 1168 C C . LYS A 1 139 ? -7.216 -15.615 4.320 1.00 62.16 139 LYS A C 1
ATOM 1170 O O . LYS A 1 139 ? -6.672 -16.012 5.347 1.00 62.16 139 LYS A O 1
ATOM 1175 N N . ASP A 1 140 ? -6.792 -15.915 3.097 1.00 76.69 140 ASP A N 1
ATOM 1176 C CA . ASP A 1 140 ? -5.500 -16.552 2.843 1.00 76.69 140 ASP A CA 1
ATOM 1177 C C . ASP A 1 140 ? -4.376 -15.532 3.058 1.00 76.69 140 ASP A C 1
ATOM 1179 O O . ASP A 1 140 ? -4.466 -14.410 2.554 1.00 76.69 140 ASP A O 1
ATOM 1183 N N . CYS A 1 141 ? -3.346 -15.931 3.800 1.00 79.00 141 CYS A N 1
ATOM 1184 C CA . CYS A 1 141 ? -2.161 -15.131 4.092 1.00 79.00 141 CYS A CA 1
ATOM 1185 C C . CYS A 1 141 ? -0.862 -15.851 3.699 1.00 79.00 141 CYS A C 1
ATOM 1187 O O . CYS A 1 141 ? 0.200 -15.308 3.967 1.00 79.00 141 CYS A O 1
ATOM 1189 N N . ASP A 1 142 ? -0.904 -17.034 3.069 1.00 87.19 142 ASP A N 1
ATOM 1190 C CA . ASP A 1 142 ? 0.305 -17.834 2.809 1.00 87.19 142 ASP A CA 1
ATOM 1191 C C . ASP A 1 142 ? 1.341 -17.067 1.969 1.00 87.19 142 ASP A C 1
ATOM 1193 O O . ASP A 1 142 ? 2.535 -17.086 2.276 1.00 87.19 142 ASP A O 1
ATOM 1197 N N . VAL A 1 143 ? 0.876 -16.374 0.924 1.00 94.19 143 VAL A N 1
ATOM 1198 C CA . VAL A 1 143 ? 1.696 -15.490 0.087 1.00 94.19 143 VAL A CA 1
ATOM 1199 C C . VAL A 1 143 ? 1.096 -14.095 0.110 1.00 94.19 143 VAL A C 1
ATOM 1201 O O . VAL A 1 143 ? -0.037 -13.888 -0.343 1.00 94.19 143 VAL A O 1
ATOM 1204 N N . ILE A 1 144 ? 1.880 -13.141 0.604 1.00 97.50 144 ILE A N 1
ATOM 1205 C CA . ILE A 1 144 ? 1.495 -11.737 0.681 1.00 97.50 144 ILE A CA 1
ATOM 1206 C C . ILE A 1 144 ? 2.344 -10.870 -0.241 1.00 97.50 144 ILE A C 1
ATOM 1208 O O . ILE A 1 144 ? 3.525 -11.127 -0.469 1.00 97.50 144 ILE A O 1
ATOM 1212 N N . PHE A 1 145 ? 1.718 -9.813 -0.737 1.00 97.06 145 PHE A N 1
ATOM 1213 C CA . PHE A 1 145 ? 2.337 -8.736 -1.489 1.00 97.06 145 PHE A CA 1
ATOM 1214 C C . PHE A 1 145 ? 2.212 -7.459 -0.688 1.00 97.06 145 PHE A C 1
ATOM 1216 O O . PHE A 1 145 ? 1.137 -7.197 -0.144 1.00 97.06 145 PHE A O 1
ATOM 1223 N N . LEU A 1 146 ? 3.279 -6.675 -0.629 1.00 98.00 146 LEU A N 1
ATOM 1224 C CA . LEU A 1 146 ? 3.305 -5.437 0.136 1.00 98.00 146 LEU A CA 1
ATOM 1225 C C . LEU A 1 146 ? 4.084 -4.336 -0.570 1.00 98.00 146 LEU A C 1
ATOM 1227 O O . LEU A 1 146 ? 4.893 -4.607 -1.458 1.00 98.00 146 LEU A O 1
ATOM 1231 N N . ASP A 1 147 ? 3.824 -3.113 -0.130 1.00 97.00 147 ASP A N 1
ATOM 1232 C CA . ASP A 1 147 ? 4.560 -1.914 -0.509 1.00 97.00 147 ASP A CA 1
ATOM 1233 C C . ASP A 1 147 ? 4.397 -0.841 0.578 1.00 97.00 147 ASP A C 1
ATOM 1235 O O . ASP A 1 147 ? 3.326 -0.726 1.201 1.00 97.00 147 ASP A O 1
ATOM 1239 N N . THR A 1 148 ? 5.450 -0.061 0.804 1.00 97.69 148 THR A N 1
ATOM 1240 C CA . THR A 1 148 ? 5.490 1.039 1.768 1.00 97.69 148 THR A CA 1
ATOM 1241 C C . THR A 1 148 ? 5.819 2.373 1.104 1.00 97.69 148 THR A C 1
ATOM 1243 O O . THR A 1 148 ? 6.733 2.484 0.297 1.00 97.69 148 THR A O 1
ATOM 1246 N N . GLU A 1 149 ? 5.117 3.422 1.534 1.00 94.38 149 GLU A N 1
ATOM 1247 C CA . GLU A 1 149 ? 5.523 4.806 1.282 1.00 94.38 149 GLU A CA 1
ATOM 1248 C C . GLU A 1 149 ? 6.062 5.401 2.575 1.00 94.38 149 GLU A C 1
ATOM 1250 O O . GLU A 1 149 ? 5.485 5.190 3.645 1.00 94.38 149 GLU A O 1
ATOM 1255 N N . THR A 1 150 ? 7.139 6.172 2.494 1.00 98.12 150 THR A N 1
ATOM 1256 C CA . THR A 1 150 ? 7.910 6.623 3.660 1.00 98.12 150 THR A CA 1
ATOM 1257 C C . THR A 1 150 ? 8.233 8.113 3.575 1.00 98.12 150 THR A C 1
ATOM 1259 O O . THR A 1 150 ? 8.077 8.756 2.535 1.00 98.12 150 THR A O 1
ATOM 1262 N N . THR A 1 151 ? 8.708 8.696 4.674 1.00 97.44 151 THR A N 1
ATOM 1263 C CA . THR A 1 151 ? 9.184 10.090 4.701 1.00 97.44 151 THR A CA 1
ATOM 1264 C C . THR A 1 151 ? 10.550 10.291 4.028 1.00 97.44 151 THR A C 1
ATOM 1266 O O . THR A 1 151 ? 11.007 11.429 3.890 1.00 97.44 151 THR A O 1
ATOM 1269 N N . GLY A 1 152 ? 11.213 9.207 3.618 1.00 97.31 152 GLY A N 1
ATOM 1270 C CA . GLY A 1 152 ? 12.564 9.193 3.059 1.00 97.31 152 GLY A CA 1
ATOM 1271 C C . GLY A 1 152 ? 13.116 7.769 2.940 1.00 97.31 152 GLY A C 1
ATOM 1272 O O . GLY A 1 152 ? 12.351 6.814 2.866 1.00 97.31 152 GLY A O 1
ATOM 1273 N N . LEU A 1 153 ? 14.436 7.606 2.868 1.00 97.00 153 LEU A N 1
ATOM 1274 C CA . LEU A 1 153 ? 15.061 6.328 2.493 1.00 97.00 153 LEU A CA 1
ATOM 1275 C C . LEU A 1 153 ? 15.795 5.618 3.637 1.00 97.00 153 LEU A C 1
ATOM 1277 O O . LEU A 1 153 ? 16.296 4.516 3.418 1.00 97.00 153 LEU A O 1
ATOM 1281 N N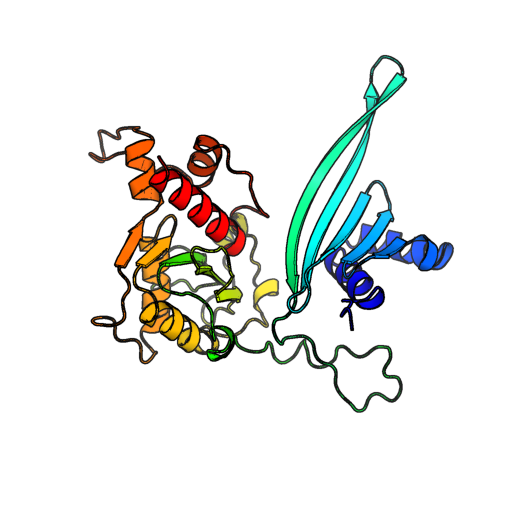 . ASP A 1 154 ? 15.897 6.237 4.814 1.00 97.31 154 ASP A N 1
ATOM 1282 C CA . ASP A 1 154 ? 16.673 5.709 5.936 1.00 97.31 154 ASP A CA 1
ATOM 1283 C C . ASP A 1 154 ? 15.749 5.186 7.048 1.00 97.31 154 ASP A C 1
ATOM 1285 O O . ASP A 1 154 ? 15.190 5.997 7.777 1.00 97.31 154 ASP A O 1
ATOM 1289 N N . PRO A 1 155 ? 15.603 3.867 7.249 1.00 95.69 155 PRO A N 1
ATOM 1290 C CA . PRO A 1 155 ? 14.705 3.308 8.264 1.00 95.69 155 PRO A CA 1
ATOM 1291 C C . PRO A 1 155 ? 15.064 3.704 9.708 1.00 95.69 155 PRO A C 1
ATOM 1293 O O . PRO A 1 155 ? 14.221 3.577 10.590 1.00 95.69 155 PRO A O 1
ATOM 1296 N N . GLU A 1 156 ? 16.279 4.195 9.980 1.00 95.19 156 GLU A N 1
ATOM 1297 C CA . GLU A 1 156 ? 16.646 4.699 11.311 1.00 95.19 156 GLU A CA 1
ATOM 1298 C C . GLU A 1 156 ? 16.175 6.143 11.555 1.00 95.19 156 GLU A C 1
ATOM 1300 O O . GLU A 1 156 ? 16.004 6.552 12.706 1.00 95.19 156 GLU A O 1
ATOM 1305 N N . ALA A 1 157 ? 15.965 6.922 10.491 1.00 95.88 157 ALA A N 1
ATOM 1306 C CA . ALA A 1 157 ? 15.630 8.347 10.563 1.00 95.88 157 ALA A CA 1
ATOM 1307 C C . ALA A 1 157 ? 14.265 8.705 9.945 1.00 95.88 157 ALA A C 1
ATOM 1309 O O . ALA A 1 157 ? 13.739 9.788 10.208 1.00 95.88 157 ALA A O 1
ATOM 1310 N N . ASP A 1 158 ? 13.717 7.837 9.100 1.00 98.12 158 ASP A N 1
ATOM 1311 C CA . ASP A 1 158 ? 12.475 7.989 8.354 1.00 98.12 158 ASP A CA 1
ATOM 1312 C C . ASP A 1 158 ? 11.375 7.066 8.875 1.00 98.12 158 ASP A C 1
ATOM 1314 O O . ASP A 1 158 ? 11.615 6.038 9.503 1.00 98.12 158 ASP A O 1
ATOM 1318 N N . GLU A 1 159 ? 10.134 7.437 8.578 1.00 97.81 159 GLU A N 1
ATOM 1319 C CA . GLU A 1 159 ? 8.940 6.777 9.087 1.00 97.81 159 GLU A CA 1
ATOM 1320 C C . GLU A 1 159 ? 8.033 6.340 7.934 1.00 97.81 159 GLU A C 1
ATOM 1322 O O . GLU A 1 159 ? 7.970 6.989 6.886 1.00 97.81 159 GLU A O 1
ATOM 1327 N N . ILE A 1 160 ? 7.301 5.241 8.132 1.00 98.00 160 ILE A N 1
ATOM 1328 C CA . ILE A 1 160 ? 6.283 4.785 7.180 1.00 98.00 160 ILE A CA 1
ATOM 1329 C C . ILE A 1 160 ? 5.092 5.759 7.212 1.00 98.00 160 ILE A C 1
ATOM 1331 O O . ILE A 1 160 ? 4.536 6.045 8.271 1.00 98.00 160 ILE A O 1
ATOM 1335 N N . LEU A 1 161 ? 4.678 6.221 6.033 1.00 89.38 161 LEU A N 1
ATOM 1336 C CA . LEU A 1 161 ? 3.511 7.070 5.777 1.00 89.38 161 LEU A CA 1
ATOM 1337 C C . LEU A 1 161 ? 2.300 6.283 5.273 1.00 89.38 161 LEU A C 1
ATOM 1339 O O . LEU A 1 161 ? 1.160 6.667 5.540 1.00 89.38 161 LEU A O 1
ATOM 1343 N N . GLN A 1 162 ? 2.529 5.202 4.532 1.00 90.44 162 GLN A N 1
ATOM 1344 C CA . GLN A 1 162 ? 1.492 4.279 4.083 1.00 90.44 162 GLN A CA 1
ATOM 1345 C C . GLN A 1 162 ? 2.056 2.863 4.001 1.00 90.44 162 GLN A C 1
ATOM 1347 O O . GLN A 1 162 ? 3.188 2.669 3.572 1.00 90.44 162 GLN A O 1
ATOM 1352 N N . ILE A 1 163 ? 1.245 1.877 4.369 1.00 92.25 163 ILE A N 1
ATOM 1353 C CA . ILE A 1 163 ? 1.522 0.463 4.118 1.00 92.25 163 ILE A CA 1
ATOM 1354 C C . ILE A 1 163 ? 0.299 -0.197 3.493 1.00 92.25 163 ILE A C 1
ATOM 1356 O O . ILE A 1 163 ? -0.833 -0.007 3.956 1.00 92.25 163 ILE A O 1
ATOM 1360 N N . SER A 1 164 ? 0.544 -1.001 2.465 1.00 86.75 164 SER A N 1
ATOM 1361 C CA . SER A 1 164 ? -0.456 -1.858 1.840 1.00 86.75 164 SER A CA 1
ATOM 1362 C C . SER A 1 164 ? 0.045 -3.289 1.844 1.00 86.75 164 SER A C 1
ATOM 1364 O O . SER A 1 164 ? 1.215 -3.542 1.586 1.00 86.75 164 SER A O 1
ATOM 1366 N N . VAL A 1 165 ? -0.851 -4.220 2.157 1.00 89.25 165 VAL A N 1
ATO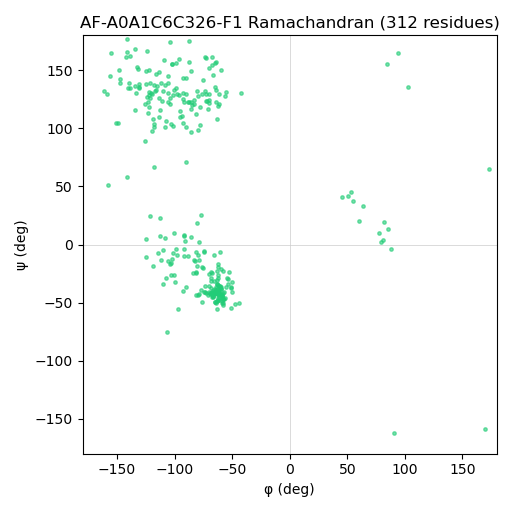M 1367 C CA . VAL A 1 165 ? -0.605 -5.657 2.118 1.00 89.25 165 VAL A CA 1
ATOM 1368 C C . VAL A 1 165 ? -1.828 -6.350 1.532 1.00 89.25 165 VAL A C 1
ATOM 1370 O O . VAL A 1 165 ? -2.964 -6.069 1.928 1.00 89.25 165 VAL A O 1
ATOM 1373 N N . MET A 1 166 ? -1.620 -7.279 0.608 1.00 84.50 166 MET A N 1
ATOM 1374 C CA . MET A 1 166 ? -2.670 -8.124 0.038 1.00 84.50 166 MET A CA 1
ATOM 1375 C C . MET A 1 166 ? -2.202 -9.556 -0.131 1.00 84.50 166 MET A C 1
ATOM 1377 O O . MET A 1 166 ? -1.007 -9.820 -0.164 1.00 84.50 166 MET A O 1
ATOM 1381 N N . ASN A 1 167 ? -3.143 -10.477 -0.282 1.00 83.69 167 ASN A N 1
ATOM 1382 C CA . ASN A 1 167 ? -2.817 -11.863 -0.582 1.00 83.69 167 ASN A CA 1
ATOM 1383 C C . ASN A 1 167 ? -2.691 -12.128 -2.087 1.00 83.69 167 ASN A C 1
ATOM 1385 O O . ASN A 1 167 ? -3.001 -11.282 -2.934 1.00 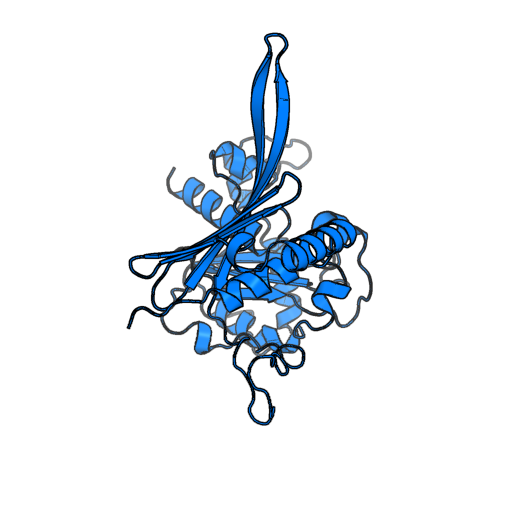83.69 167 ASN A O 1
ATOM 1389 N N . ASN A 1 168 ? -2.291 -13.350 -2.433 1.00 85.44 168 ASN A N 1
ATOM 1390 C CA . ASN A 1 168 ? -2.155 -13.769 -3.823 1.00 85.44 168 ASN A CA 1
ATOM 1391 C C . ASN A 1 168 ? -3.466 -13.758 -4.626 1.00 85.44 168 ASN A C 1
ATOM 1393 O O . ASN A 1 168 ? -3.422 -13.662 -5.849 1.00 85.44 168 ASN A O 1
ATOM 1397 N N . SER A 1 169 ? -4.638 -13.765 -3.992 1.00 74.44 169 SER A N 1
ATOM 1398 C CA . SER A 1 169 ? -5.927 -13.603 -4.687 1.00 74.44 169 SER A CA 1
ATOM 1399 C C . SER A 1 169 ? -6.249 -12.140 -5.028 1.00 74.44 169 SER A C 1
ATOM 1401 O O . SER A 1 169 ? -7.177 -11.875 -5.790 1.00 74.44 169 SER A O 1
ATOM 1403 N N . GLY A 1 170 ? -5.460 -11.187 -4.520 1.00 69.50 170 GLY A N 1
ATOM 1404 C CA . GLY A 1 170 ? -5.694 -9.751 -4.667 1.00 69.50 170 GLY A CA 1
ATOM 1405 C C . GLY A 1 170 ? -6.639 -9.185 -3.604 1.00 69.50 170 GLY A C 1
ATOM 1406 O O . GLY A 1 170 ? -7.128 -8.063 -3.752 1.00 69.50 170 GLY A O 1
ATOM 1407 N N . GLU A 1 171 ? -6.919 -9.941 -2.540 1.00 73.94 171 GLU A N 1
ATOM 1408 C CA . GLU A 1 171 ? -7.686 -9.449 -1.400 1.00 73.94 171 GLU A CA 1
ATOM 1409 C C . GLU A 1 171 ? -6.791 -8.609 -0.489 1.00 73.94 171 GLU A C 1
ATOM 1411 O O . GLU A 1 171 ? -5.730 -9.048 -0.048 1.00 73.94 171 GLU A O 1
ATOM 1416 N N . ILE A 1 172 ? -7.243 -7.397 -0.169 1.00 79.81 172 ILE A N 1
ATOM 1417 C CA . ILE A 1 172 ? -6.508 -6.473 0.697 1.00 79.81 172 ILE A CA 1
ATOM 1418 C C . ILE A 1 172 ? -6.569 -6.977 2.148 1.00 79.81 172 ILE A C 1
ATOM 1420 O O . ILE A 1 172 ? -7.653 -7.163 2.720 1.00 79.81 172 ILE A O 1
ATOM 1424 N N . LEU A 1 173 ? -5.395 -7.183 2.744 1.00 77.06 173 LEU A N 1
ATOM 1425 C CA . LEU A 1 173 ? -5.201 -7.565 4.145 1.00 77.06 173 LEU A CA 1
ATOM 1426 C C . LEU A 1 173 ? -5.007 -6.327 5.027 1.00 77.06 173 LEU A C 1
ATOM 1428 O O . LEU A 1 173 ? -5.578 -6.251 6.112 1.00 77.06 173 LEU A O 1
ATOM 1432 N N . LEU A 1 174 ? -4.265 -5.339 4.523 1.00 81.19 174 LEU A N 1
ATOM 1433 C CA . LEU A 1 174 ? -4.016 -4.048 5.158 1.00 81.19 174 LEU A CA 1
ATOM 1434 C C . LEU A 1 174 ? -3.871 -2.971 4.076 1.00 81.19 174 LEU A C 1
ATOM 1436 O O . LEU A 1 174 ? -3.255 -3.199 3.045 1.00 81.19 174 LEU A O 1
ATOM 1440 N N . ASN A 1 175 ? -4.442 -1.795 4.298 1.00 82.06 175 ASN A N 1
ATOM 1441 C CA . ASN A 1 175 ? -4.121 -0.581 3.549 1.00 82.06 175 ASN A CA 1
ATOM 1442 C C . ASN A 1 175 ? -4.375 0.600 4.482 1.00 82.06 175 ASN A C 1
ATOM 1444 O O . ASN A 1 175 ? -5.532 0.916 4.768 1.00 82.06 175 ASN A O 1
ATOM 1448 N N . SER A 1 176 ? -3.311 1.201 5.003 1.00 78.44 176 SER A N 1
ATOM 1449 C CA . SER A 1 176 ? -3.417 2.269 5.994 1.00 78.44 176 SER A CA 1
ATOM 1450 C C . SER A 1 176 ? -2.383 3.346 5.737 1.00 78.44 176 SER A C 1
ATOM 1452 O O . SER A 1 176 ? -1.202 3.051 5.576 1.00 78.44 176 SER A O 1
ATOM 1454 N N . TYR A 1 177 ? -2.827 4.601 5.795 1.00 81.50 177 TYR A N 1
ATOM 1455 C CA . TYR A 1 177 ? -1.928 5.704 6.114 1.00 81.50 177 TYR A CA 1
ATOM 1456 C C . TYR A 1 177 ? -1.464 5.583 7.563 1.00 81.50 177 TYR A C 1
ATOM 1458 O O . TYR A 1 177 ? -2.172 5.003 8.388 1.00 81.50 177 TYR A O 1
ATOM 1466 N N . ILE A 1 178 ? -0.302 6.143 7.873 1.00 82.69 178 ILE A N 1
ATOM 1467 C CA . ILE A 1 178 ? 0.297 6.160 9.204 1.00 82.69 178 ILE A CA 1
ATOM 1468 C C . ILE A 1 178 ? 0.792 7.577 9.478 1.00 82.69 178 ILE A C 1
ATOM 1470 O O . ILE A 1 178 ? 1.345 8.243 8.601 1.00 82.69 178 ILE A O 1
ATOM 1474 N N . ARG A 1 179 ? 0.534 8.067 10.691 1.00 85.25 179 ARG A N 1
ATOM 1475 C CA . ARG A 1 179 ? 1.003 9.380 11.123 1.00 85.25 179 ARG A CA 1
ATOM 1476 C C . ARG A 1 179 ? 2.438 9.249 11.647 1.00 85.25 179 ARG A C 1
ATOM 1478 O O . ARG A 1 179 ? 2.606 8.552 12.650 1.00 85.25 179 ARG A O 1
ATOM 1485 N N . PRO A 1 180 ? 3.421 9.943 11.048 1.00 92.62 180 PRO A N 1
ATOM 1486 C CA . PRO A 1 180 ? 4.777 9.995 11.583 1.00 92.62 180 PRO A CA 1
ATOM 1487 C C . PRO A 1 180 ? 4.801 10.744 12.924 1.00 92.62 180 PRO A C 1
ATOM 1489 O O . PRO A 1 180 ? 4.022 11.676 13.152 1.00 92.62 180 PRO A O 1
ATOM 1492 N N . GLU A 1 181 ? 5.674 10.314 13.827 1.00 94.06 181 GLU A N 1
ATOM 1493 C CA . GLU A 1 181 ? 5.862 10.861 15.171 1.00 94.06 181 GLU A CA 1
ATOM 1494 C C . GLU A 1 181 ? 7.070 11.803 15.256 1.00 94.06 181 GLU A C 1
ATOM 1496 O O . GLU A 1 181 ? 7.086 12.699 16.104 1.00 94.06 181 GLU A O 1
ATOM 1501 N N . HIS A 1 182 ? 8.065 11.634 14.383 1.00 93.94 182 HIS A N 1
ATOM 1502 C CA . HIS A 1 182 ? 9.340 12.349 14.436 1.00 93.94 182 HIS A CA 1
ATOM 1503 C C . HIS A 1 182 ? 9.514 13.366 13.305 1.00 93.94 182 HIS A C 1
ATOM 1505 O O . HIS A 1 182 ? 10.098 14.429 13.533 1.00 93.94 182 HIS A O 1
ATOM 1511 N N . LYS A 1 183 ? 8.983 13.096 12.107 1.00 93.69 183 LYS A N 1
ATOM 1512 C CA . LYS A 1 183 ? 9.035 14.031 10.975 1.00 93.69 183 LYS A CA 1
ATOM 1513 C C . LYS A 1 183 ? 7.748 14.828 10.804 1.00 93.69 183 LYS A C 1
ATOM 1515 O O . LYS A 1 183 ? 6.644 14.293 10.798 1.00 93.69 183 LYS A O 1
ATOM 1520 N N . THR A 1 184 ? 7.907 16.133 10.591 1.00 90.88 184 THR A N 1
ATOM 1521 C CA . THR A 1 184 ? 6.803 17.060 10.292 1.00 90.88 184 THR A CA 1
ATOM 1522 C C . THR A 1 184 ? 6.721 17.448 8.814 1.00 90.88 184 THR A C 1
ATOM 1524 O O . THR A 1 184 ? 5.696 17.974 8.388 1.00 90.88 184 THR A O 1
ATOM 1527 N N . GLU A 1 185 ? 7.782 17.201 8.042 1.00 90.00 185 GLU A N 1
ATOM 1528 C CA . GLU A 1 185 ? 7.892 17.507 6.612 1.00 90.00 185 GLU A CA 1
ATOM 1529 C C . GLU A 1 185 ? 8.783 16.484 5.888 1.00 90.00 185 GLU A C 1
ATOM 1531 O O . GLU A 1 185 ? 9.694 15.908 6.487 1.00 90.00 185 GLU A O 1
ATOM 1536 N N . TRP A 1 186 ? 8.508 16.247 4.601 1.00 96.44 186 TRP A N 1
ATOM 1537 C CA . TRP A 1 186 ? 9.231 15.286 3.754 1.00 96.44 186 TRP A CA 1
ATOM 1538 C C . TRP A 1 186 ? 9.074 15.625 2.265 1.00 96.44 186 TRP A C 1
ATOM 1540 O O . TRP A 1 186 ? 8.733 14.782 1.442 1.00 96.44 186 TRP A O 1
ATOM 1550 N N . THR A 1 187 ? 9.339 16.877 1.894 1.00 91.38 187 THR A N 1
ATOM 1551 C CA . THR A 1 187 ? 9.057 17.426 0.554 1.00 91.38 187 THR A CA 1
ATOM 1552 C C . THR A 1 187 ? 9.604 16.580 -0.602 1.00 91.38 187 THR A C 1
ATOM 1554 O O . THR A 1 187 ? 8.953 16.452 -1.635 1.00 91.38 187 THR A O 1
ATOM 1557 N N . ALA A 1 188 ? 10.788 15.975 -0.440 1.00 92.88 188 ALA A N 1
ATOM 1558 C CA . ALA A 1 188 ? 11.375 15.103 -1.459 1.00 92.88 188 ALA A CA 1
ATOM 1559 C C . ALA A 1 188 ? 10.582 13.798 -1.648 1.00 92.88 188 ALA A C 1
ATOM 1561 O O . ALA A 1 188 ? 10.374 13.378 -2.783 1.00 92.88 188 ALA A O 1
ATOM 1562 N N . ALA A 1 189 ? 10.119 13.185 -0.555 1.00 90.12 189 ALA A N 1
ATOM 1563 C CA . ALA A 1 189 ? 9.281 11.993 -0.614 1.00 90.12 189 ALA A CA 1
ATOM 1564 C C . ALA A 1 189 ? 7.857 12.337 -1.078 1.00 90.12 189 ALA A C 1
ATOM 1566 O O . ALA A 1 189 ? 7.325 11.651 -1.943 1.00 90.12 189 ALA A O 1
ATOM 1567 N N . GLU A 1 190 ? 7.282 13.450 -0.608 1.00 80.06 190 GLU A N 1
ATOM 1568 C CA . GLU A 1 190 ? 5.954 13.935 -1.019 1.00 80.06 190 GLU A CA 1
ATOM 1569 C C . GLU A 1 190 ? 5.885 14.216 -2.528 1.00 80.06 190 GLU A C 1
ATOM 1571 O O . GLU A 1 190 ? 4.875 13.936 -3.170 1.00 80.06 190 GLU A O 1
ATOM 1576 N N . ALA A 1 191 ? 6.963 14.722 -3.132 1.00 76.19 191 ALA A N 1
ATOM 1577 C CA . ALA A 1 191 ? 7.026 14.933 -4.579 1.00 76.19 191 ALA A CA 1
ATOM 1578 C C . ALA A 1 191 ? 6.922 13.627 -5.391 1.00 76.19 191 ALA A C 1
ATOM 1580 O O . ALA A 1 191 ? 6.556 13.673 -6.566 1.00 76.19 191 ALA A O 1
ATOM 1581 N N . ILE A 1 192 ? 7.250 12.489 -4.774 1.00 77.44 192 ILE A N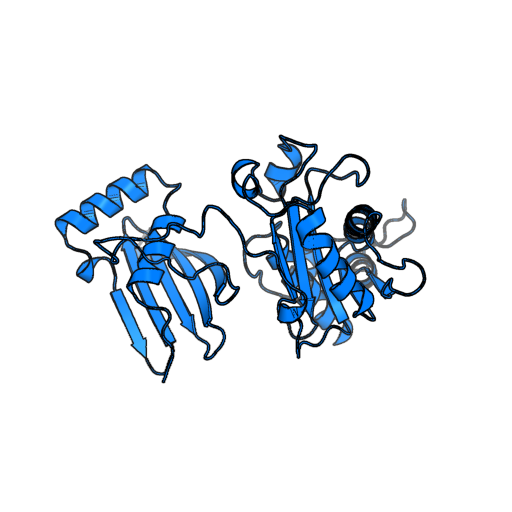 1
ATOM 1582 C CA . ILE A 1 192 ? 7.227 11.161 -5.391 1.00 77.44 192 ILE A CA 1
ATOM 1583 C C . ILE A 1 192 ? 5.917 10.453 -5.050 1.00 77.44 192 ILE A C 1
ATOM 1585 O O . ILE A 1 192 ? 5.194 10.070 -5.958 1.00 77.44 192 ILE A O 1
ATOM 1589 N N . ASN A 1 193 ? 5.602 10.315 -3.760 1.00 71.31 193 ASN A N 1
ATOM 1590 C CA . ASN A 1 193 ? 4.473 9.519 -3.273 1.00 71.31 193 ASN A CA 1
ATOM 1591 C C . ASN A 1 193 ? 3.163 10.298 -3.108 1.00 71.31 193 ASN A C 1
ATOM 1593 O O . ASN A 1 193 ? 2.101 9.726 -2.870 1.00 71.31 193 ASN A O 1
ATOM 1597 N N . HIS A 1 194 ? 3.223 11.625 -3.226 1.00 78.00 194 HIS A N 1
ATOM 1598 C CA . HIS A 1 194 ? 2.076 12.525 -3.128 1.00 78.00 194 HIS A CA 1
ATOM 1599 C C . HIS A 1 194 ? 1.339 12.481 -1.780 1.00 78.00 194 HIS A C 1
ATOM 1601 O O . HIS A 1 194 ? 0.183 12.905 -1.690 1.00 78.00 194 HIS A O 1
ATOM 1607 N N . ILE A 1 195 ? 1.992 11.998 -0.719 1.00 72.00 195 ILE A N 1
ATOM 1608 C CA . ILE A 1 195 ? 1.444 11.975 0.636 1.00 72.00 195 ILE A CA 1
ATOM 1609 C C . ILE A 1 195 ? 1.903 13.231 1.370 1.00 72.00 195 ILE A C 1
ATOM 1611 O O . ILE A 1 195 ? 3.068 13.354 1.724 1.00 72.00 195 ILE A O 1
ATOM 1615 N N . SER A 1 196 ? 0.980 14.149 1.654 1.00 72.06 196 SER A N 1
ATOM 1616 C CA . SER A 1 196 ? 1.285 15.368 2.418 1.00 72.06 196 SER A CA 1
ATOM 1617 C C . SER A 1 196 ? 1.156 15.163 3.936 1.00 72.06 196 SER A C 1
ATOM 1619 O O . SER A 1 196 ? 0.346 14.336 4.381 1.00 72.06 196 SER A O 1
ATOM 1621 N N . PRO A 1 197 ? 1.819 15.986 4.776 1.00 75.50 197 PRO A N 1
ATOM 1622 C CA . PRO A 1 197 ? 1.594 15.985 6.228 1.00 75.50 197 PRO A CA 1
ATOM 1623 C C . PRO A 1 197 ? 0.119 16.155 6.608 1.00 75.50 197 PRO A C 1
ATOM 1625 O O . PRO A 1 197 ? -0.390 15.567 7.563 1.00 75.50 197 PRO A O 1
ATOM 1628 N N . GLN A 1 198 ? -0.613 16.926 5.804 1.00 68.19 198 GLN A N 1
ATOM 1629 C CA . GLN A 1 198 ? -2.028 17.190 6.002 1.00 68.19 198 GLN A CA 1
ATOM 1630 C C . GLN A 1 198 ? -2.896 15.937 5.766 1.00 68.19 198 GLN A C 1
ATOM 1632 O O . GLN A 1 198 ? -3.914 15.790 6.450 1.00 68.19 198 GLN A O 1
ATOM 1637 N N . MET A 1 199 ? -2.499 15.026 4.870 1.00 64.62 199 MET A N 1
ATOM 1638 C CA . MET A 1 199 ? -3.191 13.747 4.636 1.00 64.62 199 MET A CA 1
ATOM 1639 C C . MET A 1 199 ? -3.054 12.789 5.822 1.00 64.62 199 MET A C 1
ATOM 1641 O O . MET A 1 199 ? -4.025 12.126 6.185 1.00 64.62 199 MET A O 1
ATOM 1645 N N . VAL A 1 200 ? -1.885 12.764 6.469 1.00 70.12 200 VAL A N 1
ATOM 1646 C CA . VAL A 1 200 ? -1.577 11.813 7.550 1.00 70.12 200 VAL A CA 1
ATOM 1647 C C . VAL A 1 200 ? -1.753 12.387 8.959 1.00 70.12 200 VAL A C 1
ATOM 1649 O O . VAL A 1 200 ? -1.662 11.653 9.935 1.00 70.12 200 VAL A O 1
ATOM 1652 N N . LYS A 1 201 ? -2.085 13.676 9.120 1.00 72.12 201 LYS A N 1
ATOM 1653 C CA . LYS A 1 201 ? -2.167 14.329 10.449 1.00 72.12 201 LYS A CA 1
ATOM 1654 C C . LYS A 1 201 ? -3.074 13.633 11.472 1.00 72.12 201 LYS A C 1
ATOM 1656 O O . LYS A 1 201 ? -2.867 13.755 12.678 1.00 72.12 201 LYS A O 1
ATOM 1661 N N . ASN A 1 202 ? -4.111 12.962 10.976 1.00 68.62 202 ASN A N 1
ATOM 1662 C CA . ASN A 1 202 ? -5.118 12.268 11.773 1.00 68.62 202 ASN A CA 1
ATOM 1663 C C . ASN A 1 202 ? -5.046 10.747 11.582 1.00 68.62 202 ASN A C 1
ATOM 1665 O O . ASN A 1 202 ? -5.965 10.085 12.051 1.00 68.62 202 ASN A O 1
ATOM 1669 N N . ALA A 1 203 ? -4.023 10.246 10.870 1.00 73.00 203 ALA A N 1
ATOM 1670 C CA . ALA A 1 203 ? -3.735 8.831 10.640 1.00 73.00 203 ALA A CA 1
ATOM 1671 C C . ALA A 1 203 ? -3.406 8.101 11.966 1.00 73.00 203 ALA A C 1
ATOM 1673 O O . ALA A 1 203 ? -3.018 8.769 12.935 1.00 73.00 203 ALA A O 1
ATOM 1674 N N . PRO A 1 204 ? -3.566 6.762 12.046 1.00 75.31 204 PRO A N 1
ATOM 1675 C CA . PRO A 1 204 ? -3.169 6.015 13.229 1.00 75.31 204 PRO A CA 1
ATOM 1676 C C . PRO A 1 204 ? -1.648 6.091 13.391 1.00 75.31 204 PRO A C 1
ATOM 1678 O O . PRO A 1 204 ? -0.920 6.317 12.422 1.00 75.31 204 PRO A O 1
ATOM 1681 N N . LEU A 1 205 ? -1.164 5.912 14.617 1.00 84.88 205 LEU A N 1
ATOM 1682 C CA . LEU A 1 205 ? 0.274 5.811 14.864 1.00 84.88 205 LEU A CA 1
ATOM 1683 C C . LEU A 1 205 ? 0.807 4.461 14.394 1.00 84.88 205 LEU A C 1
ATOM 1685 O O . LEU A 1 205 ? 0.054 3.493 14.296 1.00 84.88 205 LEU A O 1
ATOM 1689 N N . MET A 1 206 ? 2.120 4.352 14.189 1.00 92.25 206 MET A N 1
ATOM 1690 C CA . MET A 1 206 ? 2.723 3.050 13.893 1.00 92.25 206 MET A CA 1
ATOM 1691 C C . MET A 1 206 ? 2.425 2.029 15.001 1.00 92.25 206 MET A C 1
ATOM 1693 O O . MET A 1 206 ? 2.035 0.900 14.718 1.00 92.25 206 MET A O 1
ATOM 1697 N N . SER A 1 207 ? 2.492 2.450 16.268 1.00 89.12 207 SER A N 1
ATOM 1698 C CA . SER A 1 207 ? 2.151 1.615 17.432 1.00 89.12 207 SER A CA 1
ATOM 1699 C C . SER A 1 207 ? 0.716 1.072 17.417 1.00 89.12 207 SER A C 1
ATOM 1701 O O . SER A 1 207 ? 0.433 0.047 18.035 1.00 89.12 207 SER A O 1
ATOM 1703 N N . ASP A 1 208 ? -0.190 1.720 16.685 1.00 82.75 208 ASP A N 1
ATOM 1704 C CA . ASP A 1 208 ? -1.572 1.278 16.529 1.00 82.75 208 ASP A CA 1
ATOM 1705 C C . ASP A 1 208 ? -1.728 0.175 15.472 1.00 82.75 208 ASP A C 1
ATOM 1707 O O . ASP A 1 208 ? -2.701 -0.576 15.524 1.00 82.75 208 ASP A O 1
ATOM 1711 N N . ILE A 1 209 ? -0.798 0.103 14.515 1.00 84.88 209 ILE A N 1
ATOM 1712 C CA . ILE A 1 209 ? -0.853 -0.755 13.321 1.00 84.88 209 ILE A CA 1
ATOM 1713 C C . ILE A 1 209 ? 0.133 -1.921 13.412 1.00 84.88 209 ILE A C 1
ATOM 1715 O O . ILE A 1 209 ? -0.149 -3.000 12.889 1.00 84.88 209 ILE A O 1
ATOM 1719 N N . ALA A 1 210 ? 1.244 -1.743 14.129 1.00 90.56 210 ALA A N 1
ATOM 1720 C CA . ALA A 1 210 ? 2.286 -2.746 14.319 1.00 90.56 210 ALA A CA 1
ATOM 1721 C C . ALA A 1 210 ? 1.756 -4.124 14.767 1.00 90.56 210 ALA A C 1
ATOM 1723 O O . ALA A 1 210 ? 2.195 -5.114 14.186 1.00 90.56 210 ALA A O 1
ATOM 1724 N N . PRO A 1 211 ? 0.767 -4.250 15.683 1.00 87.56 211 PRO A N 1
ATOM 1725 C CA . PRO A 1 211 ? 0.216 -5.562 16.039 1.00 87.56 211 PRO A CA 1
ATOM 1726 C C . PRO A 1 211 ? -0.443 -6.294 14.863 1.00 87.56 211 PRO A C 1
ATOM 1728 O O . PRO A 1 211 ? -0.354 -7.517 14.759 1.00 87.56 211 PRO A O 1
ATOM 1731 N N . LEU A 1 212 ? -1.101 -5.562 13.957 1.00 87.06 212 LEU A N 1
ATOM 1732 C CA . LEU A 1 212 ? -1.685 -6.168 12.764 1.00 87.06 212 LEU A CA 1
ATOM 1733 C C . LEU A 1 212 ? -0.607 -6.526 11.740 1.00 87.06 212 LEU A C 1
ATOM 1735 O O . LEU A 1 212 ? -0.692 -7.596 11.147 1.00 87.06 212 LEU A O 1
ATOM 1739 N N . ILE A 1 213 ? 0.400 -5.666 11.548 1.00 92.88 213 ILE A N 1
ATOM 1740 C CA . ILE A 1 213 ? 1.543 -5.967 10.672 1.00 92.88 213 ILE A CA 1
ATOM 1741 C C . ILE A 1 213 ? 2.232 -7.242 11.159 1.00 92.88 213 ILE A C 1
ATOM 1743 O O . ILE A 1 213 ? 2.385 -8.166 10.370 1.00 92.88 213 ILE A O 1
ATOM 1747 N N . SER A 1 214 ? 2.551 -7.322 12.454 1.00 93.75 214 SER A N 1
ATOM 1748 C CA . SER A 1 214 ? 3.106 -8.512 13.106 1.00 93.75 214 SER A CA 1
ATOM 1749 C C . SER A 1 214 ? 2.259 -9.743 12.788 1.00 93.75 214 SER A C 1
ATOM 1751 O O . SER A 1 214 ? 2.762 -10.682 12.186 1.00 93.75 214 SER A O 1
ATOM 1753 N N . LYS A 1 215 ? 0.944 -9.703 13.044 1.00 91.25 215 LYS A N 1
ATOM 1754 C CA . LYS A 1 215 ? 0.053 -10.838 12.762 1.00 91.25 215 LYS A CA 1
ATOM 1755 C C . LYS A 1 215 ? 0.021 -11.247 11.283 1.00 91.25 215 LYS A C 1
ATOM 1757 O O . LYS A 1 215 ? -0.091 -12.436 10.991 1.00 91.25 215 LYS A O 1
ATOM 1762 N N . ILE A 1 216 ? 0.056 -10.286 10.357 1.00 91.75 216 ILE A N 1
ATOM 1763 C CA . ILE A 1 216 ? 0.093 -10.575 8.917 1.00 91.75 216 ILE A CA 1
ATOM 1764 C C . ILE A 1 216 ? 1.423 -11.238 8.547 1.00 91.75 216 ILE A C 1
ATOM 1766 O O . ILE A 1 216 ? 1.403 -12.241 7.840 1.00 91.75 216 ILE A O 1
ATOM 1770 N N . MET A 1 217 ? 2.546 -10.714 9.047 1.00 95.19 217 MET A N 1
ATOM 1771 C CA . MET A 1 217 ? 3.881 -11.252 8.774 1.00 95.19 217 MET A CA 1
ATOM 1772 C C . MET A 1 217 ? 4.057 -12.654 9.361 1.00 95.19 217 MET A C 1
ATOM 1774 O O . MET A 1 217 ? 4.386 -13.561 8.607 1.00 95.19 217 MET A O 1
ATOM 1778 N N . SER A 1 218 ? 3.721 -12.864 10.641 1.00 92.94 218 SER A N 1
ATOM 1779 C CA . SER A 1 218 ? 3.815 -14.179 11.299 1.00 92.94 218 SER A CA 1
ATOM 1780 C C . SER A 1 218 ? 2.895 -15.224 10.654 1.00 92.94 218 SER A C 1
ATOM 1782 O O . SER A 1 218 ? 3.128 -16.426 10.750 1.00 92.94 218 SER A O 1
ATOM 1784 N N . GLY A 1 219 ? 1.799 -14.783 10.027 1.00 91.69 219 GLY A N 1
ATOM 1785 C CA . GLY A 1 219 ? 0.868 -15.659 9.317 1.00 91.69 219 GLY A CA 1
ATOM 1786 C C . GLY A 1 219 ? 1.287 -15.995 7.885 1.00 91.69 219 GLY A C 1
ATOM 1787 O O . GLY A 1 219 ? 0.692 -16.895 7.290 1.00 91.69 219 GLY A O 1
ATOM 1788 N N . ALA A 1 220 ? 2.262 -15.279 7.324 1.00 94.88 220 ALA A N 1
ATOM 1789 C CA . ALA A 1 220 ? 2.708 -15.466 5.955 1.00 94.88 220 ALA A CA 1
ATOM 1790 C C . ALA A 1 220 ? 3.878 -16.442 5.869 1.00 94.88 220 ALA A C 1
ATOM 1792 O O . ALA A 1 220 ? 4.774 -16.458 6.705 1.00 94.88 220 ALA A O 1
ATOM 1793 N N . LYS A 1 221 ? 3.901 -17.245 4.805 1.00 95.81 221 LYS A N 1
ATOM 1794 C CA . LYS A 1 221 ? 5.063 -18.080 4.467 1.00 95.81 221 LYS A CA 1
ATOM 1795 C C . LYS A 1 221 ? 6.023 -17.328 3.562 1.00 95.81 221 LYS A C 1
ATOM 1797 O O . LYS A 1 221 ? 7.232 -17.499 3.676 1.00 95.81 221 LYS A O 1
ATOM 1802 N N . VAL A 1 222 ? 5.480 -16.516 2.656 1.00 97.56 222 VAL A N 1
ATOM 1803 C CA . VAL A 1 222 ? 6.241 -15.741 1.676 1.00 97.56 222 VAL A CA 1
ATOM 1804 C C . VAL A 1 222 ? 5.724 -14.309 1.645 1.00 97.56 222 VAL A C 1
ATOM 1806 O O . VAL A 1 222 ? 4.525 -14.083 1.478 1.00 97.56 222 VAL A O 1
ATOM 1809 N N . ALA A 1 223 ? 6.639 -13.348 1.732 1.00 98.44 223 ALA A N 1
ATOM 1810 C CA . ALA A 1 223 ? 6.364 -11.939 1.507 1.00 98.44 223 ALA A CA 1
ATOM 1811 C C . ALA A 1 223 ? 7.093 -11.454 0.253 1.00 98.44 223 ALA A C 1
ATOM 1813 O O . ALA A 1 223 ? 8.307 -11.614 0.106 1.00 98.44 223 ALA A O 1
ATOM 1814 N N . VAL A 1 224 ? 6.338 -10.853 -0.661 1.00 98.56 224 VAL A N 1
ATOM 1815 C CA . VAL A 1 224 ? 6.837 -10.334 -1.931 1.00 98.56 224 VAL A CA 1
ATOM 1816 C C . VAL A 1 224 ? 6.631 -8.826 -1.977 1.00 98.56 224 VAL A C 1
ATOM 1818 O O . VAL A 1 224 ? 5.537 -8.324 -1.738 1.00 98.56 224 VAL A O 1
ATOM 1821 N N . ALA A 1 225 ? 7.664 -8.092 -2.360 1.00 98.44 225 ALA A N 1
ATOM 1822 C CA . ALA A 1 225 ? 7.547 -6.682 -2.711 1.00 98.44 225 ALA A CA 1
ATOM 1823 C C . ALA A 1 225 ? 8.452 -6.384 -3.897 1.00 98.44 225 ALA A C 1
ATOM 1825 O O . ALA A 1 225 ? 9.329 -7.191 -4.249 1.00 98.44 225 ALA A O 1
ATOM 1826 N N . TYR A 1 226 ? 8.244 -5.230 -4.534 1.00 98.00 226 TYR A N 1
ATOM 1827 C CA . TYR A 1 226 ? 9.057 -4.888 -5.689 1.00 98.00 226 TYR A CA 1
ATOM 1828 C C . TYR A 1 226 ? 10.516 -4.733 -5.272 1.00 98.00 226 TYR A C 1
ATOM 1830 O O . TYR A 1 226 ? 11.377 -5.435 -5.799 1.00 98.00 226 TYR A O 1
ATOM 1838 N N . ASN A 1 227 ? 10.772 -3.948 -4.227 1.00 97.56 227 ASN A N 1
ATOM 1839 C CA . ASN A 1 227 ? 12.076 -3.846 -3.590 1.00 97.56 227 ASN A CA 1
ATOM 1840 C C . ASN A 1 227 ? 12.013 -4.308 -2.126 1.00 97.56 227 ASN A C 1
ATOM 1842 O O . ASN A 1 227 ? 12.230 -3.515 -1.220 1.00 97.56 227 ASN A O 1
ATOM 1846 N N . ILE A 1 228 ? 11.757 -5.605 -1.907 1.00 98.00 228 ILE A N 1
ATOM 1847 C CA . ILE A 1 228 ? 11.525 -6.175 -0.564 1.00 98.00 228 ILE A CA 1
ATOM 1848 C C . ILE A 1 228 ? 12.565 -5.809 0.495 1.00 98.00 228 ILE A C 1
ATOM 1850 O O . ILE A 1 228 ? 12.190 -5.662 1.648 1.00 98.00 228 ILE A O 1
ATOM 1854 N N . ASP A 1 229 ? 13.838 -5.622 0.132 1.00 97.56 229 ASP A N 1
ATOM 1855 C CA . ASP A 1 229 ? 14.856 -5.216 1.103 1.00 97.56 229 ASP A CA 1
ATOM 1856 C C . ASP A 1 229 ? 14.507 -3.835 1.688 1.00 97.56 229 ASP A C 1
ATOM 1858 O O . ASP A 1 229 ? 14.605 -3.632 2.891 1.00 97.56 229 ASP A O 1
ATOM 1862 N N . PHE A 1 230 ? 14.062 -2.887 0.856 1.00 98.06 230 PHE A N 1
ATOM 1863 C CA . PHE A 1 230 ? 13.649 -1.554 1.300 1.00 98.06 230 PHE A CA 1
ATOM 1864 C C . PHE A 1 230 ? 12.443 -1.628 2.239 1.00 98.06 230 PHE A C 1
ATOM 1866 O O . PHE A 1 230 ? 12.532 -1.171 3.377 1.00 98.06 230 PHE A O 1
ATOM 1873 N N . ASP A 1 231 ? 11.354 -2.252 1.787 1.00 98.50 231 ASP A N 1
ATOM 1874 C CA . ASP A 1 231 ? 10.118 -2.356 2.565 1.00 98.50 231 ASP A CA 1
ATOM 1875 C C . ASP A 1 231 ? 10.340 -3.104 3.884 1.00 98.50 231 ASP A C 1
ATOM 1877 O O . ASP A 1 231 ? 9.859 -2.687 4.940 1.00 98.50 231 ASP A O 1
ATOM 1881 N N . TRP A 1 232 ? 11.110 -4.197 3.840 1.00 98.31 232 TRP A N 1
ATOM 1882 C CA . TRP A 1 232 ? 11.398 -5.001 5.018 1.00 98.31 232 TRP A CA 1
ATOM 1883 C C . TRP A 1 232 ? 12.191 -4.230 6.064 1.00 98.31 232 TRP A C 1
ATOM 1885 O O . TRP A 1 232 ? 11.836 -4.334 7.229 1.00 98.31 232 TRP A O 1
ATOM 1895 N N . HIS A 1 233 ? 13.196 -3.424 5.699 1.00 98.38 233 HIS A N 1
ATOM 1896 C CA . HIS A 1 233 ? 13.942 -2.657 6.705 1.00 98.38 233 HIS A CA 1
ATOM 1897 C C . HIS A 1 233 ? 13.048 -1.676 7.480 1.00 98.38 233 HIS A C 1
ATOM 1899 O O . HIS A 1 233 ? 13.190 -1.533 8.695 1.00 98.38 233 HIS A O 1
ATOM 1905 N N . PHE A 1 234 ? 12.099 -1.023 6.803 1.00 98.44 234 PHE A N 1
ATOM 1906 C CA . PHE A 1 234 ? 11.133 -0.144 7.464 1.00 98.44 234 PHE A CA 1
ATOM 1907 C C . PHE A 1 234 ? 10.145 -0.929 8.335 1.00 98.44 234 PHE A C 1
ATOM 1909 O O . PHE A 1 234 ? 9.847 -0.528 9.462 1.00 98.44 234 PHE A O 1
ATOM 1916 N N . ILE A 1 235 ? 9.648 -2.062 7.837 1.00 98.06 235 ILE A N 1
ATOM 1917 C CA . ILE A 1 235 ? 8.709 -2.913 8.574 1.00 98.06 235 ILE A CA 1
ATOM 1918 C C . ILE A 1 235 ? 9.383 -3.539 9.796 1.00 98.06 235 ILE A C 1
ATOM 1920 O O . ILE A 1 235 ? 8.824 -3.485 10.888 1.00 98.06 235 ILE A O 1
ATOM 1924 N N . SER A 1 236 ? 10.595 -4.075 9.658 1.00 97.69 236 SER A N 1
ATOM 1925 C CA . SER A 1 236 ? 11.340 -4.657 10.770 1.00 97.69 236 SER A CA 1
ATOM 1926 C C . SER A 1 236 ? 11.614 -3.613 11.842 1.00 97.69 236 SER A C 1
ATOM 1928 O O . SER A 1 236 ? 11.393 -3.889 13.018 1.00 97.69 236 SER A O 1
ATOM 1930 N N . LYS A 1 237 ? 11.979 -2.384 11.446 1.00 96.81 237 LYS A N 1
ATOM 1931 C CA . LYS A 1 237 ? 12.137 -1.265 12.381 1.00 96.81 237 LYS A CA 1
ATOM 1932 C C . LYS A 1 237 ? 10.853 -0.982 13.153 1.00 96.81 237 LYS A C 1
ATOM 1934 O O . LYS A 1 237 ? 10.866 -0.852 14.376 1.00 96.81 237 LYS A O 1
ATOM 1939 N N . ALA A 1 238 ? 9.728 -0.917 12.446 1.00 94.94 238 ALA A N 1
ATOM 1940 C CA . ALA A 1 238 ? 8.422 -0.683 13.049 1.00 94.94 238 ALA A CA 1
ATOM 1941 C C . ALA A 1 238 ? 8.003 -1.794 14.031 1.00 94.94 238 ALA A C 1
ATOM 1943 O O . ALA A 1 238 ? 7.268 -1.527 14.985 1.00 94.94 238 ALA A O 1
ATOM 1944 N N . LEU A 1 239 ? 8.478 -3.023 13.813 1.00 96.31 239 LEU A N 1
ATOM 1945 C CA . LEU A 1 239 ? 8.176 -4.192 14.635 1.00 96.31 239 LEU A CA 1
ATOM 1946 C C . LEU A 1 239 ? 9.135 -4.397 15.821 1.00 96.31 239 LEU A C 1
ATOM 1948 O O . LEU A 1 239 ? 8.795 -5.180 16.703 1.00 96.31 239 LEU A O 1
ATOM 1952 N N . GLU A 1 240 ? 10.259 -3.672 15.926 1.00 93.75 240 GLU A N 1
ATOM 1953 C CA . GLU A 1 240 ? 11.238 -3.814 17.030 1.00 93.75 240 GLU A CA 1
ATOM 1954 C C . GLU A 1 240 ? 10.619 -3.673 18.433 1.00 93.75 240 GLU A C 1
ATOM 1956 O O . GLU A 1 240 ? 11.124 -4.230 19.404 1.00 93.75 240 GLU A O 1
ATOM 1961 N N . LYS A 1 241 ? 9.531 -2.902 18.554 1.00 86.75 241 LYS A N 1
ATOM 1962 C CA . LYS A 1 241 ? 8.816 -2.656 19.821 1.00 86.75 241 LYS A CA 1
ATOM 1963 C C . LYS A 1 241 ? 7.552 -3.510 19.982 1.00 86.75 241 LYS A C 1
ATOM 1965 O O . LYS A 1 241 ? 6.746 -3.230 20.868 1.00 86.75 241 LYS A O 1
ATOM 1970 N N . SER A 1 242 ? 7.344 -4.486 19.102 1.00 87.81 242 SER A N 1
ATOM 1971 C CA . SER A 1 242 ? 6.211 -5.415 19.128 1.00 87.81 242 SER A CA 1
ATOM 1972 C C . SER A 1 242 ? 6.632 -6.792 19.651 1.00 87.81 242 SER A C 1
ATOM 1974 O O . SER A 1 242 ? 7.816 -7.046 19.843 1.00 87.81 242 SER A O 1
ATOM 1976 N N . ASP A 1 243 ? 5.667 -7.693 19.838 1.00 87.25 243 ASP A N 1
ATOM 1977 C CA . ASP A 1 243 ? 5.921 -9.088 20.229 1.00 87.25 243 ASP A CA 1
ATOM 1978 C C . ASP A 1 243 ? 6.328 -9.984 19.032 1.00 87.25 243 ASP A C 1
ATOM 1980 O O . ASP A 1 243 ? 6.187 -11.202 19.099 1.00 87.25 243 ASP A O 1
ATOM 1984 N N . PHE A 1 244 ? 6.778 -9.401 17.913 1.00 95.25 244 PHE A N 1
ATOM 1985 C CA . PHE A 1 244 ? 7.155 -10.137 16.703 1.00 95.25 244 PHE A CA 1
ATOM 1986 C C . PHE A 1 244 ? 8.472 -10.902 16.897 1.00 95.25 244 PHE A C 1
ATOM 1988 O O . PHE A 1 244 ? 9.507 -10.304 17.203 1.00 95.25 244 PHE A O 1
ATOM 1995 N N . ASP A 1 245 ? 8.447 -12.219 16.688 1.00 95.56 245 ASP A N 1
ATOM 1996 C CA . ASP A 1 245 ? 9.638 -13.064 16.770 1.00 95.56 245 ASP A CA 1
ATOM 1997 C C . ASP A 1 245 ? 10.380 -13.072 15.427 1.00 95.56 245 ASP A C 1
ATOM 1999 O O . ASP A 1 245 ? 10.055 -13.831 14.520 1.00 95.56 245 ASP A O 1
ATOM 2003 N N . PHE A 1 246 ? 11.412 -12.243 15.284 1.00 95.81 246 PHE A N 1
ATOM 2004 C CA . PHE A 1 246 ? 12.169 -12.148 14.030 1.00 95.81 246 PHE A CA 1
ATOM 2005 C C . PHE A 1 246 ? 12.833 -13.459 13.579 1.00 95.81 246 PHE A C 1
ATOM 2007 O O . PHE A 1 246 ? 13.154 -13.580 12.396 1.00 95.81 246 PHE A O 1
ATOM 2014 N N . GLU A 1 247 ? 13.055 -14.424 14.473 1.00 94.69 247 GLU A N 1
ATOM 2015 C CA . GLU A 1 247 ? 13.644 -15.716 14.113 1.00 94.69 247 GLU A CA 1
ATOM 2016 C C . GLU A 1 247 ? 12.592 -16.669 13.537 1.00 94.69 247 GLU A C 1
ATOM 2018 O O . GLU A 1 247 ? 12.846 -17.318 12.522 1.00 94.69 247 GLU A O 1
ATOM 2023 N N . ASN A 1 248 ? 11.411 -16.731 14.157 1.00 94.19 248 ASN A N 1
ATOM 2024 C CA . ASN A 1 248 ? 10.390 -17.731 13.829 1.00 94.19 248 ASN A CA 1
ATOM 20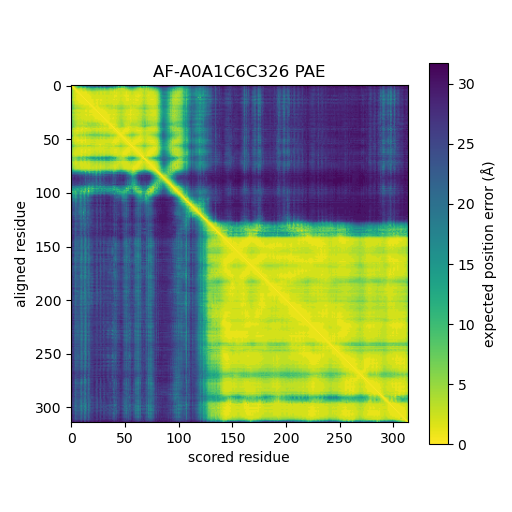25 C C . ASN A 1 248 ? 9.229 -17.199 12.977 1.00 94.19 248 ASN A C 1
ATOM 2027 O O . ASN A 1 248 ? 8.615 -17.973 12.244 1.00 94.19 248 ASN A O 1
ATOM 2031 N N . ASP A 1 249 ? 8.942 -15.901 13.050 1.00 94.81 249 ASP A N 1
ATOM 2032 C CA . ASP A 1 249 ? 7.790 -15.273 12.398 1.00 94.81 249 ASP A CA 1
ATOM 2033 C C . ASP A 1 249 ? 8.150 -14.535 11.100 1.00 94.81 249 ASP A C 1
ATOM 2035 O O . ASP A 1 249 ? 7.258 -14.059 10.393 1.00 94.81 249 ASP A O 1
ATOM 2039 N N . THR A 1 250 ? 9.438 -14.400 10.765 1.00 97.06 250 THR A N 1
ATOM 2040 C CA . THR A 1 250 ? 9.851 -13.730 9.523 1.00 97.06 250 THR A CA 1
ATOM 2041 C C . THR A 1 250 ? 9.504 -14.604 8.310 1.00 97.06 250 THR A C 1
ATOM 2043 O O . THR A 1 250 ? 10.076 -15.690 8.168 1.00 97.06 250 THR A O 1
ATOM 2046 N N . PRO A 1 251 ? 8.619 -14.152 7.396 1.00 96.94 251 PRO A N 1
ATOM 2047 C CA . PRO A 1 251 ? 8.310 -14.901 6.185 1.00 96.94 251 PRO A CA 1
ATOM 2048 C C . PRO A 1 251 ? 9.523 -14.955 5.253 1.00 96.94 251 PRO A C 1
ATOM 2050 O O . PRO A 1 251 ? 10.422 -14.113 5.305 1.00 96.94 251 PRO A O 1
ATOM 2053 N N . GLU A 1 252 ? 9.521 -15.898 4.314 1.00 97.94 252 GLU A N 1
ATOM 2054 C CA . GLU A 1 252 ? 10.508 -15.885 3.242 1.00 97.94 252 GLU A CA 1
ATOM 2055 C C . GLU A 1 252 ? 10.351 -14.611 2.394 1.00 97.94 252 GLU A C 1
ATOM 2057 O O . GLU A 1 252 ? 9.317 -14.386 1.761 1.00 97.94 252 GLU A O 1
ATOM 2062 N N . LEU A 1 253 ? 11.399 -13.787 2.349 1.00 98.31 253 LEU A N 1
ATOM 2063 C CA . LEU A 1 253 ? 11.400 -12.530 1.606 1.00 98.31 253 LEU A CA 1
ATOM 2064 C C . LEU A 1 253 ? 11.795 -12.759 0.144 1.00 98.31 253 LEU A C 1
ATOM 2066 O O . LEU A 1 253 ? 12.884 -13.253 -0.163 1.00 98.31 253 LEU A O 1
ATOM 2070 N N . ARG A 1 254 ? 10.927 -12.358 -0.786 1.00 98.19 254 ARG A N 1
ATOM 2071 C CA . ARG A 1 254 ? 11.155 -12.489 -2.230 1.00 98.19 254 ARG A CA 1
ATOM 2072 C C . ARG A 1 254 ? 11.110 -11.128 -2.914 1.00 98.19 254 ARG A C 1
ATOM 2074 O O . ARG A 1 254 ? 10.143 -10.380 -2.820 1.00 98.19 254 ARG A O 1
ATOM 2081 N N . CYS A 1 255 ? 12.175 -10.815 -3.647 1.00 98.12 255 CYS A N 1
ATOM 2082 C CA . CYS A 1 255 ? 12.314 -9.542 -4.344 1.00 98.12 255 CYS A CA 1
ATOM 2083 C C . CYS A 1 255 ? 11.851 -9.665 -5.799 1.00 98.12 255 CYS A C 1
ATOM 2085 O O . CYS A 1 255 ? 12.535 -10.281 -6.625 1.00 98.12 255 CYS A O 1
ATOM 2087 N N . CYS A 1 256 ? 10.718 -9.042 -6.126 1.00 97.81 256 CYS A N 1
ATOM 2088 C CA . CYS A 1 256 ? 10.173 -9.046 -7.482 1.00 97.81 256 CYS A CA 1
ATOM 2089 C C . CYS A 1 256 ? 11.097 -8.309 -8.473 1.00 97.81 256 CYS A C 1
ATOM 2091 O O . CYS A 1 256 ? 11.346 -8.822 -9.562 1.00 97.81 256 CYS A O 1
ATOM 2093 N N . MET A 1 257 ? 11.729 -7.197 -8.074 1.00 97.88 257 MET A N 1
ATOM 2094 C CA . MET A 1 257 ? 12.685 -6.451 -8.909 1.00 97.88 257 MET A CA 1
ATOM 2095 C C . MET A 1 257 ? 13.933 -7.264 -9.276 1.00 97.88 257 MET A C 1
ATOM 2097 O O . MET A 1 257 ? 14.377 -7.204 -10.423 1.00 97.88 257 MET A O 1
ATOM 2101 N N . LYS A 1 258 ? 14.505 -8.030 -8.331 1.00 96.69 258 LYS A N 1
ATOM 2102 C CA . LYS A 1 258 ? 15.676 -8.887 -8.606 1.00 96.69 258 LYS A CA 1
ATOM 2103 C C . LYS A 1 258 ? 15.304 -9.982 -9.605 1.00 96.69 258 LYS A C 1
ATOM 2105 O O . LYS A 1 258 ? 15.966 -10.094 -10.635 1.00 96.69 258 LYS A O 1
ATOM 2110 N N . LYS A 1 259 ? 14.196 -10.697 -9.365 1.00 96.75 259 LYS A N 1
ATOM 2111 C CA . LYS A 1 259 ? 13.693 -11.721 -10.294 1.00 96.75 259 LYS A CA 1
ATOM 2112 C C . LYS A 1 259 ? 13.430 -11.140 -11.687 1.00 96.75 259 LYS A C 1
ATOM 2114 O O . LYS A 1 259 ? 13.884 -11.695 -12.682 1.00 96.75 259 LYS A O 1
ATOM 2119 N N . PHE A 1 260 ? 12.759 -9.992 -11.766 1.00 97.69 260 PHE A N 1
ATOM 2120 C CA . PHE A 1 260 ? 12.480 -9.352 -13.047 1.00 97.69 260 PHE A CA 1
ATOM 2121 C C . PHE A 1 260 ? 13.752 -8.897 -13.774 1.00 97.69 260 PHE A C 1
ATOM 2123 O O . PHE A 1 260 ? 13.824 -9.015 -14.993 1.00 97.69 260 PHE A O 1
ATOM 2130 N N . SER A 1 261 ? 14.772 -8.413 -13.056 1.00 97.19 261 SER A N 1
ATOM 2131 C CA . SER A 1 261 ? 16.025 -7.976 -13.686 1.00 97.19 261 SER A CA 1
ATOM 2132 C C . SER A 1 261 ? 16.737 -9.097 -14.450 1.00 97.19 261 SER A C 1
ATOM 2134 O O . SER A 1 261 ? 17.268 -8.847 -15.530 1.00 97.19 261 SER A O 1
ATOM 2136 N N . GLU A 1 262 ? 16.683 -10.331 -13.942 1.00 95.75 262 GLU A N 1
ATOM 2137 C CA . GLU A 1 262 ? 17.232 -11.515 -14.615 1.00 95.75 262 GLU A CA 1
ATOM 2138 C C . GLU A 1 262 ? 16.469 -11.845 -15.902 1.00 95.75 262 GLU A C 1
ATOM 2140 O O . GLU A 1 262 ? 17.088 -12.144 -16.920 1.00 95.75 262 GLU A O 1
ATOM 2145 N N . ILE A 1 263 ? 15.137 -11.725 -15.879 1.00 95.94 263 ILE A N 1
ATOM 2146 C CA . ILE A 1 263 ? 14.280 -11.949 -17.054 1.00 95.94 263 ILE A CA 1
ATOM 2147 C C . ILE A 1 263 ? 14.486 -10.852 -18.104 1.00 95.94 263 ILE A C 1
ATOM 2149 O O . ILE A 1 263 ? 14.558 -11.133 -19.299 1.00 95.94 263 ILE A O 1
ATOM 2153 N N . TYR A 1 264 ? 14.599 -9.597 -17.667 1.00 96.81 264 TYR A N 1
ATOM 2154 C CA . TYR A 1 264 ? 14.817 -8.465 -18.563 1.00 96.81 264 TYR A CA 1
ATOM 2155 C C . TYR A 1 264 ? 16.188 -8.533 -19.257 1.00 96.81 264 TYR A C 1
ATOM 2157 O O . TYR A 1 264 ? 16.326 -8.098 -20.398 1.00 96.81 264 TYR A O 1
ATOM 2165 N N . GLY A 1 265 ? 17.200 -9.101 -18.590 1.00 96.50 265 GLY A N 1
ATOM 2166 C CA . GLY A 1 265 ? 18.462 -9.504 -19.217 1.00 96.50 265 GLY A CA 1
ATOM 2167 C C . GLY A 1 265 ? 19.458 -8.373 -19.503 1.00 96.50 265 GLY A C 1
ATOM 2168 O O . GLY A 1 265 ? 20.469 -8.601 -20.167 1.00 96.50 265 GLY A O 1
ATOM 2169 N N . GLU A 1 266 ? 19.229 -7.154 -19.003 1.00 96.75 266 GLU A N 1
ATOM 2170 C CA . GLU A 1 266 ? 20.169 -6.035 -19.175 1.00 96.75 266 GLU A CA 1
ATOM 2171 C C . GLU A 1 266 ? 21.353 -6.172 -18.203 1.00 96.75 266 GLU A C 1
ATOM 2173 O O . GLU A 1 266 ? 21.224 -5.888 -17.015 1.00 96.75 266 GLU A O 1
ATOM 2178 N N . TRP A 1 267 ? 22.514 -6.616 -18.686 1.00 96.12 267 TRP A N 1
ATOM 2179 C CA . TRP A 1 267 ? 23.713 -6.798 -17.858 1.00 96.12 267 TRP A CA 1
ATOM 2180 C C . TRP A 1 267 ? 24.414 -5.469 -17.519 1.00 96.12 267 TRP A C 1
ATOM 2182 O O . TRP A 1 267 ? 24.748 -4.694 -18.414 1.00 96.12 267 TRP A O 1
ATOM 2192 N N . ASP A 1 268 ? 24.706 -5.233 -16.236 1.00 93.75 268 ASP A N 1
ATOM 2193 C CA . ASP A 1 268 ? 25.537 -4.122 -15.753 1.00 93.75 268 ASP A CA 1
ATOM 2194 C C . ASP A 1 268 ? 26.937 -4.653 -15.397 1.00 93.75 268 ASP A C 1
ATOM 2196 O O . ASP A 1 268 ? 27.139 -5.301 -14.364 1.00 93.75 268 ASP A O 1
ATOM 2200 N N . SER A 1 269 ? 27.918 -4.386 -16.267 1.00 94.50 269 SER A N 1
ATOM 2201 C CA . SER A 1 269 ? 29.29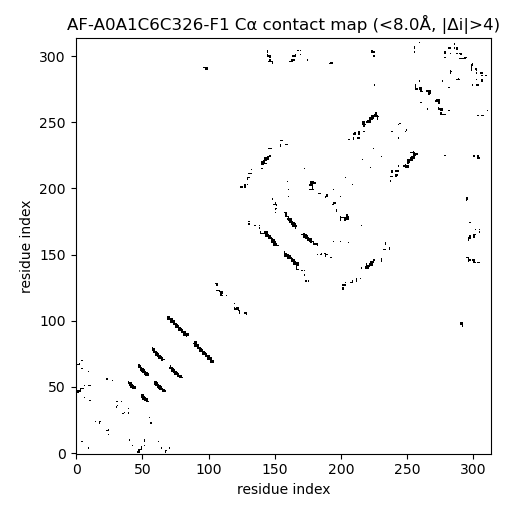6 -4.869 -16.109 1.00 94.50 269 SER A CA 1
ATOM 2202 C C . SER A 1 269 ? 30.046 -4.240 -14.937 1.00 94.50 269 SER A C 1
ATOM 2204 O O . SER A 1 269 ? 30.994 -4.844 -14.446 1.00 94.50 269 SER A O 1
ATOM 2206 N N . GLU A 1 270 ? 29.649 -3.049 -14.486 1.00 94.12 270 GLU A N 1
ATOM 2207 C CA . GLU A 1 270 ? 30.285 -2.387 -13.341 1.00 94.12 270 GLU A CA 1
ATOM 2208 C C . GLU A 1 270 ? 29.817 -3.009 -12.026 1.00 94.12 270 GLU A C 1
ATOM 2210 O O . GLU A 1 270 ? 30.605 -3.206 -11.104 1.00 94.12 270 GLU A O 1
ATOM 2215 N N . ARG A 1 271 ? 28.524 -3.345 -11.944 1.00 91.44 271 ARG A N 1
ATOM 2216 C CA . ARG A 1 271 ? 27.908 -3.936 -10.747 1.00 91.44 271 ARG A CA 1
ATOM 2217 C C . ARG A 1 271 ? 27.911 -5.464 -10.740 1.00 91.44 271 ARG A C 1
ATOM 2219 O O . ARG A 1 271 ? 27.465 -6.045 -9.753 1.00 91.44 271 ARG A O 1
ATOM 2226 N N . LEU A 1 272 ? 28.386 -6.092 -11.819 1.00 94.44 272 LEU A N 1
ATOM 2227 C CA . LEU A 1 272 ? 28.442 -7.546 -12.018 1.00 94.44 272 LEU A CA 1
ATOM 2228 C C . LEU A 1 272 ? 27.098 -8.240 -11.742 1.00 94.44 272 LEU A C 1
ATOM 2230 O O . LEU A 1 272 ? 27.039 -9.288 -11.101 1.00 94.44 272 LEU A O 1
ATOM 2234 N N . ARG A 1 273 ? 26.005 -7.624 -12.199 1.00 93.12 273 ARG A N 1
ATOM 2235 C CA . ARG A 1 273 ? 24.635 -8.126 -12.022 1.00 93.12 273 ARG A CA 1
ATOM 2236 C C . ARG A 1 273 ? 23.716 -7.586 -13.111 1.00 93.12 273 ARG A C 1
ATOM 2238 O O . ARG A 1 273 ? 24.038 -6.586 -13.748 1.00 93.12 273 ARG A O 1
ATOM 2245 N N . TYR A 1 274 ? 22.541 -8.187 -13.276 1.00 96.06 274 TYR A N 1
ATOM 2246 C CA . TYR A 1 274 ? 21.502 -7.589 -14.112 1.00 96.06 274 TYR A CA 1
ATOM 2247 C C . TYR A 1 274 ? 21.014 -6.266 -13.513 1.00 96.06 274 TYR A C 1
ATOM 2249 O O . TYR A 1 274 ? 20.797 -6.144 -12.301 1.00 96.06 274 TYR A O 1
ATOM 2257 N N . ARG A 1 275 ? 20.870 -5.251 -14.365 1.00 95.44 275 ARG A N 1
ATOM 2258 C CA . ARG A 1 275 ? 20.383 -3.933 -13.983 1.00 95.44 275 ARG A CA 1
ATOM 2259 C C . ARG A 1 275 ? 18.946 -4.059 -13.496 1.00 95.44 275 ARG A C 1
ATOM 2261 O O . ARG A 1 275 ? 18.051 -4.485 -14.224 1.00 95.44 275 ARG A O 1
ATOM 2268 N N . TRP A 1 276 ? 18.735 -3.623 -12.261 1.00 96.50 276 TRP A N 1
ATOM 2269 C CA . TRP A 1 276 ? 17.410 -3.497 -11.676 1.00 96.50 276 TRP A CA 1
ATOM 2270 C C . TRP A 1 276 ? 16.561 -2.508 -12.474 1.00 96.50 276 TRP A C 1
ATOM 2272 O O . TRP A 1 276 ? 16.988 -1.385 -12.742 1.00 96.50 276 TRP A O 1
ATOM 2282 N N . GLN A 1 277 ? 15.358 -2.938 -12.838 1.00 97.50 277 GLN A N 1
ATOM 2283 C CA . GLN A 1 277 ? 14.415 -2.152 -13.627 1.00 97.50 277 GLN A CA 1
ATOM 2284 C C . GLN A 1 277 ? 13.324 -1.566 -12.734 1.00 97.50 277 GLN A C 1
ATOM 2286 O O . GLN A 1 277 ? 13.003 -2.118 -11.682 1.00 97.50 277 GLN A O 1
ATOM 2291 N N . LYS A 1 278 ? 12.711 -0.460 -13.161 1.00 95.38 278 LYS A N 1
ATOM 2292 C CA . LYS A 1 278 ? 11.561 0.133 -12.457 1.00 95.38 278 LYS A CA 1
ATOM 2293 C C . LYS A 1 278 ? 10.319 -0.750 -12.595 1.00 95.38 278 LYS A C 1
ATOM 2295 O O . LYS A 1 278 ? 10.137 -1.384 -13.632 1.00 95.38 278 LYS A O 1
ATOM 2300 N N . LEU A 1 279 ? 9.420 -0.695 -11.609 1.00 93.75 279 LEU A N 1
ATOM 2301 C CA . LEU A 1 279 ? 8.141 -1.420 -11.636 1.00 93.75 279 LEU A CA 1
ATOM 2302 C C . LEU A 1 279 ? 7.318 -1.088 -12.886 1.00 93.75 279 LEU A C 1
ATOM 2304 O O . LEU A 1 279 ? 6.719 -1.973 -13.484 1.00 93.75 279 LEU A O 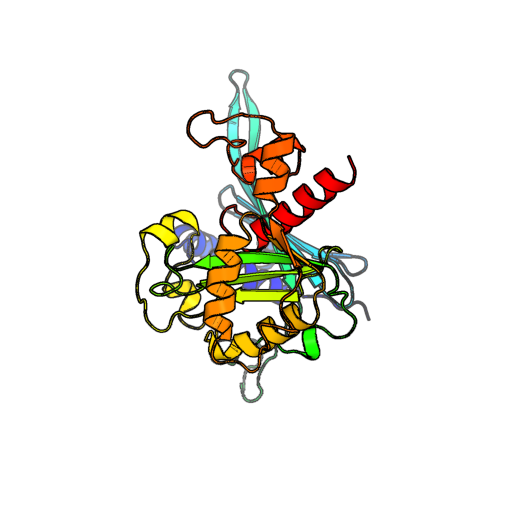1
ATOM 2308 N N . SER A 1 280 ? 7.365 0.164 -13.346 1.00 89.25 280 SER A N 1
ATOM 2309 C CA . SER A 1 280 ? 6.728 0.589 -14.597 1.00 89.25 280 SER A CA 1
ATOM 2310 C C . SER A 1 280 ? 7.272 -0.101 -15.844 1.00 89.25 280 SER A C 1
ATOM 2312 O O . SER A 1 280 ? 6.501 -0.379 -16.761 1.00 89.25 280 SER A O 1
ATOM 2314 N N . ILE A 1 281 ? 8.569 -0.410 -15.878 1.00 94.25 281 ILE A N 1
ATOM 2315 C CA . ILE A 1 281 ? 9.184 -1.161 -16.976 1.00 94.25 281 ILE A CA 1
ATOM 2316 C C . ILE A 1 281 ? 8.722 -2.615 -16.924 1.00 94.25 281 ILE A C 1
ATOM 2318 O O . ILE A 1 281 ? 8.326 -3.149 -17.954 1.00 94.25 281 ILE A O 1
ATOM 2322 N N . ALA A 1 282 ? 8.684 -3.225 -15.736 1.00 95.12 282 ALA A N 1
ATOM 2323 C CA . ALA A 1 282 ? 8.175 -4.585 -15.563 1.00 95.12 282 ALA A CA 1
ATOM 2324 C C . ALA A 1 282 ? 6.698 -4.716 -15.957 1.00 95.12 282 ALA A C 1
ATOM 2326 O O . ALA A 1 282 ? 6.325 -5.606 -16.720 1.00 95.12 282 ALA A O 1
ATOM 2327 N N . ALA A 1 283 ? 5.868 -3.775 -15.508 1.00 87.06 283 ALA A N 1
ATOM 2328 C CA . ALA A 1 283 ? 4.464 -3.687 -15.882 1.00 87.06 283 ALA A CA 1
ATOM 2329 C C . ALA A 1 283 ? 4.291 -3.568 -17.403 1.00 87.06 283 ALA A C 1
ATOM 2331 O O . ALA A 1 283 ? 3.497 -4.294 -18.000 1.00 87.06 283 ALA A O 1
ATOM 2332 N N . SER A 1 284 ? 5.071 -2.689 -18.042 1.00 88.00 284 SER A N 1
ATOM 2333 C CA . SER A 1 284 ? 5.040 -2.508 -19.495 1.00 88.00 284 SER A CA 1
ATOM 2334 C C . SER A 1 284 ? 5.509 -3.751 -20.246 1.00 88.00 284 SER A C 1
ATOM 2336 O O . SER A 1 284 ? 4.914 -4.087 -21.265 1.00 88.00 284 SER A O 1
ATOM 2338 N N . TYR A 1 285 ? 6.548 -4.434 -19.759 1.00 93.88 285 TYR A N 1
ATOM 2339 C CA . TYR A 1 285 ? 7.094 -5.647 -20.370 1.00 93.88 285 TYR A CA 1
ATOM 2340 C C . TYR A 1 285 ? 6.027 -6.746 -20.482 1.00 93.88 285 TYR A C 1
ATOM 2342 O O . TYR A 1 285 ? 5.886 -7.372 -21.529 1.00 93.88 285 TYR A O 1
ATOM 2350 N N . TYR A 1 286 ? 5.208 -6.909 -19.439 1.00 87.38 286 TYR A N 1
ATOM 2351 C CA . TYR A 1 286 ? 4.114 -7.886 -19.403 1.00 87.38 286 TYR A CA 1
ATOM 2352 C C . TYR A 1 286 ? 2.754 -7.345 -19.871 1.00 87.38 286 TYR A C 1
ATOM 2354 O O . TYR A 1 286 ? 1.748 -8.046 -19.762 1.00 87.38 286 TYR A O 1
ATOM 2362 N N . ASN A 1 287 ? 2.693 -6.121 -20.409 1.00 83.62 287 ASN A N 1
ATOM 2363 C CA . ASN A 1 287 ? 1.451 -5.457 -20.830 1.00 83.62 287 ASN A CA 1
ATOM 2364 C C . ASN A 1 287 ? 0.381 -5.376 -19.718 1.00 83.62 287 ASN A C 1
ATOM 2366 O O . ASN A 1 287 ? -0.817 -5.517 -19.975 1.00 83.62 287 ASN A O 1
ATOM 2370 N N . ILE A 1 288 ? 0.804 -5.153 -18.472 1.00 75.19 288 ILE A N 1
ATOM 2371 C CA . ILE A 1 288 ? -0.089 -5.032 -17.316 1.00 75.19 288 ILE A CA 1
ATOM 2372 C C . ILE A 1 288 ? -0.542 -3.568 -17.178 1.00 75.19 288 ILE A C 1
ATOM 2374 O O . ILE A 1 288 ? 0.297 -2.673 -17.047 1.00 75.19 288 ILE A O 1
ATOM 2378 N N . PRO A 1 289 ? -1.858 -3.282 -17.191 1.00 64.44 289 PRO A N 1
ATOM 2379 C CA . PRO A 1 289 ? -2.357 -1.922 -17.038 1.00 64.44 289 PRO A CA 1
ATOM 2380 C C . PRO A 1 289 ? -2.260 -1.439 -15.585 1.00 64.44 289 PRO A C 1
ATOM 2382 O O . PRO A 1 289 ? -2.575 -2.171 -14.646 1.00 64.44 289 PRO A O 1
ATOM 2385 N N . TRP A 1 290 ? -1.909 -0.164 -15.404 1.00 53.38 290 TRP A N 1
ATOM 2386 C CA . TRP A 1 290 ? -1.900 0.489 -14.094 1.00 53.38 290 TRP A CA 1
ATOM 2387 C C . TRP A 1 290 ? -3.298 0.575 -13.479 1.00 53.38 290 TRP A C 1
ATOM 2389 O O . TRP A 1 290 ? -4.261 0.997 -14.125 1.00 53.38 290 TRP A O 1
ATOM 2399 N N . ARG A 1 291 ? -3.400 0.206 -12.198 1.00 51.69 291 ARG A N 1
ATOM 2400 C CA . ARG A 1 291 ? -4.600 0.397 -11.377 1.00 51.69 291 ARG A CA 1
ATOM 2401 C C . ARG A 1 291 ? -4.325 1.495 -10.357 1.00 51.69 291 ARG A C 1
ATOM 2403 O O . ARG A 1 291 ? -3.712 1.240 -9.331 1.00 51.69 291 ARG A O 1
ATOM 2410 N N . GLY A 1 292 ? -4.811 2.703 -10.625 1.00 47.81 292 GLY A N 1
ATOM 2411 C CA . GLY A 1 292 ? -4.584 3.857 -9.755 1.00 47.81 292 GLY A CA 1
ATOM 2412 C C . GLY A 1 292 ? -3.331 4.652 -10.123 1.00 47.81 292 GLY A C 1
ATOM 2413 O O . GLY A 1 292 ? -2.855 4.588 -11.255 1.00 47.81 292 GLY A O 1
ATOM 2414 N N . GLN A 1 293 ? -2.859 5.463 -9.177 1.00 50.59 293 GLN A N 1
ATOM 2415 C CA . GLN A 1 293 ? -1.714 6.356 -9.348 1.00 50.59 293 GLN A CA 1
ATOM 2416 C C . GLN A 1 293 ? -0.428 5.627 -8.945 1.00 50.59 293 GLN A C 1
ATOM 2418 O O . GLN A 1 293 ? -0.389 5.052 -7.861 1.00 50.59 293 GLN A O 1
ATOM 2423 N N . ALA A 1 294 ? 0.586 5.652 -9.814 1.00 56.59 294 ALA A N 1
ATOM 2424 C CA . ALA A 1 294 ? 1.927 5.159 -9.491 1.00 56.59 294 ALA A CA 1
ATOM 2425 C C . ALA A 1 294 ? 2.516 5.937 -8.306 1.00 56.59 294 ALA A C 1
ATOM 2427 O O . ALA A 1 294 ? 2.193 7.119 -8.161 1.00 56.59 294 ALA A O 1
ATOM 2428 N N . HIS A 1 295 ? 3.381 5.293 -7.515 1.00 59.22 295 HIS A N 1
ATOM 2429 C CA . HIS A 1 295 ? 3.875 5.837 -6.239 1.00 59.22 295 HIS A CA 1
ATOM 2430 C C . HIS A 1 295 ? 2.757 6.025 -5.206 1.00 59.22 295 HIS A C 1
ATOM 2432 O O . HIS A 1 295 ? 2.720 6.985 -4.440 1.00 59.22 295 HIS A O 1
ATOM 2438 N N . GLY A 1 296 ? 1.774 5.131 -5.258 1.00 67.12 296 GLY A N 1
ATOM 2439 C CA . GLY A 1 296 ? 0.815 4.945 -4.189 1.00 67.12 296 GLY A CA 1
ATOM 2440 C C . GLY A 1 296 ? 0.877 3.493 -3.758 1.00 67.12 296 GLY A C 1
ATOM 2441 O O . GLY A 1 296 ? 0.594 2.609 -4.570 1.00 67.12 296 GLY A O 1
ATOM 2442 N N . SER A 1 297 ? 1.158 3.252 -2.479 1.00 74.94 297 SER A N 1
ATOM 2443 C CA . SER A 1 297 ? 1.495 1.911 -1.985 1.00 74.94 297 SER A CA 1
ATOM 2444 C C . SER A 1 297 ? 0.496 0.812 -2.382 1.00 74.94 297 SER A C 1
ATOM 2446 O O . SER A 1 297 ? 0.885 -0.286 -2.777 1.00 74.94 297 SER A O 1
ATOM 2448 N N . LEU A 1 298 ? -0.813 1.094 -2.406 1.00 76.25 298 LEU A N 1
ATOM 2449 C CA . LEU A 1 298 ? -1.806 0.102 -2.842 1.00 76.25 298 LEU A CA 1
ATOM 2450 C C . LEU A 1 298 ? -1.724 -0.222 -4.346 1.00 76.25 298 LEU A C 1
ATOM 2452 O O . LEU A 1 298 ? -1.882 -1.381 -4.735 1.00 76.25 298 LEU A O 1
ATOM 2456 N N . ALA A 1 299 ? -1.525 0.793 -5.190 1.00 69.44 299 ALA A N 1
ATOM 2457 C CA . ALA A 1 299 ? -1.411 0.617 -6.637 1.00 69.44 299 ALA A CA 1
ATOM 2458 C C . ALA A 1 299 ? -0.148 -0.180 -6.981 1.00 69.44 299 ALA A C 1
ATOM 2460 O O . ALA A 1 299 ? -0.206 -1.125 -7.773 1.00 69.44 299 ALA A O 1
ATOM 2461 N N . ASP A 1 300 ? 0.956 0.150 -6.314 1.00 77.69 300 ASP A N 1
ATOM 2462 C CA . ASP A 1 300 ? 2.254 -0.485 -6.513 1.00 77.69 300 ASP A CA 1
ATOM 2463 C C . ASP A 1 300 ? 2.247 -1.926 -5.973 1.00 77.69 300 ASP A C 1
ATOM 2465 O O . ASP A 1 300 ? 2.746 -2.831 -6.643 1.00 77.69 300 ASP A O 1
ATOM 2469 N N . THR A 1 301 ? 1.539 -2.195 -4.867 1.00 84.81 301 THR A N 1
ATOM 2470 C CA . THR A 1 301 ? 1.308 -3.562 -4.363 1.00 84.81 301 THR A CA 1
ATOM 2471 C C . THR A 1 301 ? 0.544 -4.425 -5.377 1.00 84.81 301 THR A C 1
ATOM 2473 O O . THR A 1 301 ? 0.961 -5.548 -5.675 1.00 84.81 301 THR A O 1
ATOM 2476 N N . PHE A 1 302 ? -0.562 -3.919 -5.948 1.00 81.00 302 PHE A N 1
ATOM 2477 C CA . PHE A 1 302 ? -1.302 -4.639 -6.998 1.00 81.00 302 PHE A CA 1
ATOM 2478 C C . PHE A 1 302 ? -0.421 -4.913 -8.215 1.00 81.00 302 PHE A C 1
ATOM 2480 O O . PHE A 1 302 ? -0.470 -6.004 -8.782 1.00 81.00 302 PHE A O 1
ATOM 2487 N N . MET A 1 303 ? 0.374 -3.922 -8.618 1.00 81.50 303 MET A N 1
ATOM 2488 C CA . MET A 1 303 ? 1.244 -4.048 -9.776 1.00 81.50 303 MET A CA 1
ATOM 2489 C C . MET A 1 303 ? 2.355 -5.072 -9.534 1.00 81.50 303 MET A C 1
ATOM 2491 O O . MET A 1 303 ? 2.590 -5.931 -10.380 1.00 81.50 303 MET A O 1
ATOM 2495 N N . CYS A 1 304 ? 2.993 -5.033 -8.363 1.00 94.31 304 CYS A N 1
ATOM 2496 C CA . CYS A 1 304 ? 3.992 -6.011 -7.950 1.00 94.31 304 CYS A CA 1
ATOM 2497 C C . CYS A 1 304 ? 3.424 -7.434 -7.993 1.00 94.31 304 CYS A C 1
ATOM 2499 O O . CYS A 1 304 ? 4.054 -8.320 -8.572 1.00 94.31 304 CYS A O 1
ATOM 2501 N N . ARG A 1 305 ? 2.212 -7.638 -7.457 1.00 92.94 305 ARG A N 1
ATOM 2502 C CA . ARG A 1 305 ? 1.501 -8.921 -7.512 1.00 92.94 305 ARG A CA 1
ATOM 2503 C C . ARG A 1 305 ? 1.283 -9.400 -8.941 1.00 92.94 305 ARG A C 1
ATOM 2505 O O . ARG A 1 305 ? 1.600 -10.542 -9.260 1.00 92.94 305 ARG A O 1
ATOM 2512 N N . ASP A 1 306 ? 0.724 -8.549 -9.795 1.00 84.81 306 ASP A N 1
ATOM 2513 C CA . ASP A 1 306 ? 0.371 -8.941 -11.158 1.00 84.81 306 ASP A CA 1
ATOM 2514 C C . ASP A 1 306 ? 1.634 -9.248 -11.991 1.00 84.81 306 ASP A C 1
ATOM 2516 O O . ASP A 1 306 ? 1.655 -10.238 -12.723 1.00 84.81 306 ASP A O 1
ATOM 2520 N N . VAL A 1 307 ? 2.713 -8.468 -11.820 1.00 93.50 307 VAL A N 1
ATOM 2521 C CA . VAL A 1 307 ? 4.031 -8.735 -12.428 1.00 93.50 307 VAL A CA 1
ATOM 2522 C C . VAL A 1 307 ? 4.609 -10.049 -11.909 1.00 93.50 307 VAL A C 1
ATOM 2524 O O . VAL A 1 307 ? 5.042 -10.885 -12.697 1.00 93.50 307 VAL A O 1
ATOM 2527 N N . TRP A 1 308 ? 4.603 -10.259 -10.591 1.00 96.56 308 TRP A N 1
ATOM 2528 C CA . TRP A 1 308 ? 5.121 -11.480 -9.981 1.00 96.56 308 TRP A CA 1
ATOM 2529 C C . TRP A 1 308 ? 4.399 -12.721 -10.489 1.00 96.56 308 TRP A C 1
ATOM 2531 O O . TRP A 1 308 ? 5.051 -13.699 -10.844 1.00 96.56 308 TRP A O 1
ATOM 2541 N N . ASN A 1 309 ? 3.073 -12.677 -10.571 1.00 91.31 309 ASN A N 1
ATOM 2542 C CA . ASN A 1 309 ? 2.292 -13.806 -11.060 1.00 91.31 309 ASN A CA 1
ATOM 2543 C C . ASN A 1 309 ? 2.593 -14.088 -12.536 1.00 91.31 309 ASN A C 1
ATOM 2545 O O . ASN A 1 309 ? 2.837 -15.238 -12.880 1.00 91.31 309 ASN A O 1
ATOM 2549 N N . LYS A 1 310 ? 2.731 -13.052 -13.377 1.00 92.50 310 LYS A N 1
ATOM 2550 C CA . LYS A 1 310 ? 3.171 -13.234 -14.770 1.00 92.50 310 LYS A CA 1
ATOM 2551 C C . LYS A 1 310 ? 4.539 -13.902 -14.892 1.00 92.50 310 LYS A C 1
ATOM 2553 O O . LYS A 1 310 ? 4.662 -14.873 -15.620 1.00 92.50 310 LYS A O 1
ATOM 2558 N N . MET A 1 311 ? 5.519 -13.482 -14.092 1.00 94.00 311 MET A N 1
ATOM 2559 C CA . MET A 1 311 ? 6.854 -14.103 -14.055 1.00 94.00 311 MET A CA 1
ATOM 2560 C C . MET A 1 311 ? 6.891 -15.554 -13.534 1.00 94.00 311 MET A C 1
ATOM 2562 O O . MET A 1 311 ? 7.970 -16.146 -13.476 1.00 94.00 311 MET A O 1
ATOM 2566 N N . ASN A 1 312 ? 5.790 -16.079 -12.995 1.00 87.06 312 ASN A N 1
ATOM 2567 C CA . ASN A 1 312 ? 5.700 -17.461 -12.511 1.00 87.06 312 ASN A CA 1
ATOM 2568 C C . ASN A 1 312 ? 4.759 -18.328 -13.362 1.00 87.06 312 ASN A C 1
ATOM 2570 O O . ASN A 1 312 ? 4.775 -19.546 -13.196 1.00 87.06 312 ASN A O 1
ATOM 2574 N N . ASP A 1 313 ? 3.951 -17.713 -14.228 1.00 78.31 313 ASP A N 1
ATOM 2575 C CA . ASP A 1 313 ? 3.129 -18.408 -15.221 1.00 78.31 313 ASP A CA 1
ATOM 2576 C C . ASP A 1 313 ? 3.927 -18.738 -16.503 1.00 78.31 313 ASP A C 1
ATOM 2578 O O . ASP A 1 313 ? 3.556 -19.672 -17.217 1.00 78.31 313 ASP A O 1
ATOM 2582 N N . ASP A 1 314 ? 4.992 -17.973 -16.777 1.00 49.56 314 ASP A N 1
ATOM 2583 C CA . ASP A 1 314 ? 5.932 -18.126 -17.904 1.00 49.56 314 ASP A CA 1
ATOM 2584 C C . ASP A 1 314 ? 7.110 -19.068 -17.574 1.00 49.56 314 ASP A C 1
ATOM 2586 O O . ASP A 1 314 ? 7.507 -19.850 -18.473 1.00 49.56 314 ASP A O 1
#

Secondary structure (DSSP, 8-state):
------HHHHHHHHHHHTTT-HHHHHHHHHHHHHH-HHHH-EEEEETTEEEEEEEETTEEEEEEEE-SSSEEEEEEEEEEEEEEPTTS-EEEEEEEEEEEEEE-SS-----S--SSTTS--TTTTT-PPP--GGGGTT---SEEEEEEEESSS-TTT--EEEEEEEETTS-EEEEEE-B-SS-S--HHHHHHH---HHHHTTSPBHHHHHHHHHHHHHH-SEEEETTHHHHHHHHHHHHTTTT--TTTTPPEEEEHHHHHHHHH--EETTTTEEPPPPHHHHHHHTTPPP-S-SS-HHHHHHHHHHHHHHHHH-

Radius of gyration: 22.11 Å; Cα contacts (8 Å, |Δi|>4): 511; chains: 1; bounding box: 62×46×62 Å

Mean predicted aligned error: 15.41 Å